Protein AF-A0A2V5U6U2-F1 (afdb_monomer_lite)

Structure (mmCIF, N/CA/C/O backbone):
data_AF-A0A2V5U6U2-F1
#
_entry.id   AF-A0A2V5U6U2-F1
#
loop_
_atom_site.group_PDB
_atom_site.id
_atom_site.type_symbol
_atom_site.label_atom_id
_atom_site.label_alt_id
_atom_site.label_comp_id
_atom_site.label_asym_id
_atom_site.label_entity_id
_atom_site.label_seq_id
_atom_site.pdbx_PDB_ins_code
_atom_site.Cartn_x
_atom_site.Cartn_y
_atom_site.Cartn_z
_atom_site.occupancy
_atom_site.B_iso_or_equiv
_atom_site.auth_seq_id
_atom_site.auth_comp_id
_atom_site.auth_asym_id
_atom_site.auth_atom_id
_atom_site.pdbx_PDB_model_num
ATOM 1 N N . MET A 1 1 ? -20.248 14.164 3.745 1.00 32.06 1 MET A N 1
ATOM 2 C CA . MET A 1 1 ? -21.052 14.310 4.975 1.00 32.06 1 MET A CA 1
ATOM 3 C C . MET A 1 1 ? -20.417 13.386 5.997 1.00 32.06 1 MET A C 1
ATOM 5 O O . MET A 1 1 ? -20.446 12.182 5.801 1.00 32.06 1 MET A O 1
ATOM 9 N N . ASN A 1 2 ? -19.688 13.976 6.947 1.00 39.41 2 ASN A N 1
ATOM 10 C CA . ASN A 1 2 ? -18.828 13.304 7.925 1.00 39.41 2 ASN A CA 1
ATOM 11 C C . ASN A 1 2 ? -19.546 13.275 9.278 1.00 39.41 2 ASN A C 1
ATOM 13 O O . ASN A 1 2 ? -19.172 14.014 10.187 1.00 39.41 2 ASN A O 1
ATOM 17 N N . ASP A 1 3 ? -20.587 12.459 9.401 1.00 41.12 3 ASP A N 1
ATOM 18 C CA . ASP A 1 3 ? -21.222 12.233 10.696 1.00 41.12 3 ASP A CA 1
ATOM 19 C C . ASP A 1 3 ? -20.508 11.085 11.396 1.00 41.12 3 ASP A C 1
ATOM 21 O O . ASP A 1 3 ? -20.825 9.913 11.216 1.00 41.12 3 ASP A O 1
ATOM 25 N N . ASN A 1 4 ? -19.488 11.437 12.178 1.00 50.34 4 ASN A N 1
ATOM 26 C CA . ASN A 1 4 ? -18.933 10.522 13.161 1.00 50.34 4 ASN A CA 1
ATOM 27 C C . ASN A 1 4 ? -19.999 10.332 14.265 1.00 50.34 4 ASN A C 1
ATOM 29 O O . ASN A 1 4 ? -20.340 11.318 14.931 1.00 50.34 4 ASN A O 1
ATOM 33 N N . PRO A 1 5 ? -20.520 9.111 14.505 1.00 49.28 5 PRO A N 1
ATOM 34 C CA . PRO A 1 5 ? -21.580 8.847 15.489 1.00 49.28 5 PRO A CA 1
ATOM 35 C C . PRO A 1 5 ? -21.236 9.281 16.926 1.00 49.28 5 PRO A C 1
ATOM 37 O O . PRO A 1 5 ? -22.116 9.371 17.783 1.00 49.28 5 PRO A O 1
ATOM 40 N N . PHE A 1 6 ? -19.963 9.591 17.196 1.00 50.59 6 PHE A N 1
ATOM 41 C CA . PHE A 1 6 ? -19.490 10.151 18.466 1.00 50.59 6 PHE A CA 1
ATOM 42 C C . PHE A 1 6 ? -19.976 11.560 18.781 1.00 50.59 6 PHE A C 1
ATOM 44 O O . PHE A 1 6 ? -19.993 11.931 19.953 1.00 50.59 6 PHE A O 1
ATOM 51 N N . ASN A 1 7 ? -20.364 12.350 17.780 1.00 52.69 7 ASN A N 1
ATOM 52 C CA . ASN A 1 7 ? -20.698 13.758 18.009 1.00 52.69 7 ASN A CA 1
ATOM 53 C C . ASN A 1 7 ? -22.143 13.992 18.466 1.00 52.69 7 ASN A C 1
ATOM 55 O O . ASN A 1 7 ? -22.448 15.078 18.950 1.00 52.69 7 ASN A O 1
ATOM 59 N N . ASN A 1 8 ? -23.024 12.991 18.369 1.00 57.50 8 ASN A N 1
ATOM 60 C CA . ASN A 1 8 ? -24.457 13.205 18.597 1.00 57.50 8 ASN A CA 1
ATOM 61 C C . ASN A 1 8 ? -24.903 12.952 20.048 1.00 57.50 8 ASN A C 1
ATOM 63 O O . ASN A 1 8 ? -25.996 13.366 20.432 1.00 57.50 8 ASN A O 1
ATOM 67 N N . ARG A 1 9 ? -24.077 12.299 20.881 1.00 67.31 9 ARG A N 1
ATOM 68 C CA . ARG A 1 9 ? -24.393 12.041 22.297 1.00 67.31 9 ARG A CA 1
ATOM 69 C C . ARG A 1 9 ? -23.127 11.832 23.123 1.00 67.31 9 ARG A C 1
ATOM 71 O O . ARG A 1 9 ? -22.274 11.038 22.731 1.00 67.31 9 ARG A O 1
ATOM 78 N N . ARG A 1 10 ? -23.047 12.482 24.292 1.00 77.25 10 ARG A N 1
ATOM 79 C CA . ARG A 1 10 ? -21.921 12.353 25.235 1.00 77.25 10 ARG A CA 1
ATOM 80 C C . ARG A 1 10 ? -21.631 10.866 25.546 1.00 77.25 10 ARG A C 1
ATOM 82 O O . ARG A 1 10 ? -22.594 10.117 25.750 1.00 77.25 10 ARG A O 1
ATOM 89 N N . PRO A 1 11 ? -20.359 10.426 25.539 1.00 81.31 11 PRO A N 1
ATOM 90 C CA . PRO A 1 11 ? -19.971 9.101 26.020 1.00 81.31 11 PRO A CA 1
ATOM 91 C C . PRO A 1 11 ? -20.452 8.850 27.452 1.00 81.31 11 PRO A C 1
ATOM 93 O O . PRO A 1 11 ? -20.545 9.781 28.255 1.00 81.31 11 PRO A O 1
ATOM 96 N N . THR A 1 12 ? -20.803 7.604 27.749 1.00 87.62 12 THR A N 1
ATOM 97 C CA . THR A 1 12 ? -21.029 7.134 29.120 1.00 87.62 12 THR A CA 1
ATOM 98 C C . THR A 1 12 ? -19.692 6.859 29.809 1.00 87.62 12 THR A C 1
ATOM 100 O O . THR A 1 12 ? -18.681 6.653 29.142 1.00 87.62 12 THR A O 1
ATOM 103 N N . GLU A 1 13 ? -19.680 6.808 31.144 1.00 89.69 13 GLU A N 1
ATOM 104 C CA . GLU A 1 13 ? -18.456 6.517 31.911 1.00 89.69 13 GLU A CA 1
ATOM 105 C C . GLU A 1 13 ? -17.827 5.173 31.518 1.00 89.69 13 GLU A C 1
ATOM 107 O O . GLU A 1 13 ? -16.606 5.065 31.417 1.00 89.69 13 GLU A O 1
ATOM 112 N N . ILE A 1 14 ? -18.657 4.164 31.231 1.00 91.62 14 ILE A N 1
ATOM 113 C CA . ILE A 1 14 ? -18.171 2.843 30.831 1.00 91.62 14 ILE A CA 1
ATOM 114 C C . ILE A 1 14 ? -17.576 2.841 29.421 1.00 91.62 14 ILE A C 1
AT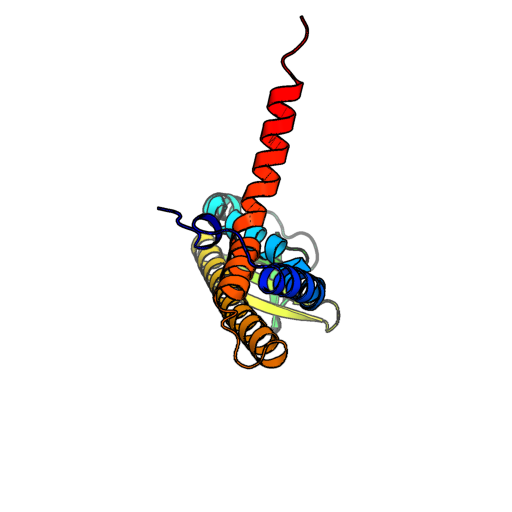OM 116 O O . ILE A 1 14 ? -16.583 2.163 29.181 1.00 91.62 14 ILE A O 1
ATOM 120 N N . GLU A 1 15 ? -18.116 3.646 28.503 1.00 90.69 15 GLU A N 1
ATOM 121 C CA . GLU A 1 15 ? -17.543 3.816 27.165 1.00 90.69 15 GLU A CA 1
ATOM 122 C C . GLU A 1 15 ? -16.239 4.619 27.198 1.00 90.69 15 GLU A C 1
ATOM 124 O O . GLU A 1 15 ? -15.315 4.305 26.448 1.00 90.69 15 GLU A O 1
ATOM 129 N N . ASP A 1 16 ? -16.138 5.629 28.067 1.00 89.25 16 ASP A N 1
ATOM 130 C CA . ASP A 1 16 ? -14.891 6.370 28.280 1.00 89.25 16 ASP A CA 1
ATOM 131 C C . ASP A 1 16 ? -13.804 5.447 28.847 1.00 89.25 16 ASP A C 1
ATOM 133 O O . ASP A 1 16 ? -12.670 5.442 28.355 1.00 89.25 16 ASP A O 1
ATOM 137 N N . GLN A 1 17 ? -14.155 4.603 29.823 1.00 92.06 17 GLN A N 1
ATOM 138 C CA . GLN A 1 17 ? -13.249 3.588 30.353 1.00 92.06 17 GLN A CA 1
ATOM 139 C C . GLN A 1 17 ? -12.829 2.588 29.265 1.00 92.06 17 GLN A C 1
ATOM 141 O O . GLN A 1 17 ? -11.631 2.376 29.057 1.00 92.06 17 GLN A O 1
ATOM 146 N N . ALA A 1 18 ? -13.791 2.032 28.524 1.00 93.06 18 ALA A N 1
ATOM 147 C CA . ALA A 1 18 ? -13.534 1.096 27.434 1.00 93.06 18 ALA A CA 1
ATOM 148 C C . ALA A 1 18 ? -12.626 1.707 26.360 1.00 93.06 18 ALA A C 1
ATOM 150 O O . ALA A 1 18 ? -11.723 1.040 25.852 1.00 93.06 18 ALA A O 1
ATOM 151 N N . HIS A 1 19 ? -12.800 2.994 26.044 1.00 90.75 19 HIS A N 1
ATOM 152 C CA . HIS A 1 19 ? -11.949 3.699 25.092 1.00 90.75 19 HIS A CA 1
ATOM 153 C C . HIS A 1 19 ? -10.499 3.798 25.575 1.00 90.75 19 HIS A C 1
ATOM 155 O O . HIS A 1 19 ? -9.582 3.477 24.816 1.00 90.75 19 HIS A O 1
ATOM 161 N N . VAL A 1 20 ? -10.273 4.206 26.828 1.00 90.38 20 VAL A N 1
ATOM 162 C CA . VAL A 1 20 ? -8.923 4.304 27.412 1.00 90.38 20 VAL A CA 1
ATOM 163 C C . VAL A 1 20 ? -8.241 2.937 27.445 1.00 90.38 20 VAL A C 1
ATOM 165 O O . VAL A 1 20 ? -7.065 2.820 27.090 1.00 90.38 20 VAL A O 1
ATOM 168 N N . GLU A 1 21 ? -8.972 1.890 27.824 1.00 92.38 21 GLU A N 1
ATOM 169 C CA . GLU A 1 21 ? -8.446 0.526 27.853 1.00 92.38 21 GLU A CA 1
ATOM 170 C C . GLU A 1 21 ? -8.095 0.011 26.454 1.00 92.38 21 GLU A C 1
ATOM 172 O O . GLU A 1 21 ? -7.008 -0.540 26.272 1.00 92.38 21 GLU A O 1
ATOM 177 N N . THR A 1 22 ? -8.954 0.267 25.464 1.00 91.62 22 THR A N 1
ATOM 178 C CA . THR A 1 22 ? -8.717 -0.084 24.053 1.00 91.62 22 THR A CA 1
ATOM 179 C C . THR A 1 22 ? -7.477 0.630 23.515 1.00 91.62 22 THR A C 1
ATOM 181 O O . THR A 1 22 ? -6.595 -0.008 22.944 1.00 91.62 22 THR A O 1
ATOM 184 N N . VAL A 1 23 ? -7.337 1.939 23.763 1.00 89.00 23 VAL A N 1
ATOM 185 C CA . VAL A 1 23 ? -6.138 2.708 23.378 1.00 89.00 23 VAL A CA 1
ATOM 186 C C . VAL A 1 23 ? -4.884 2.114 23.993 1.00 89.00 23 VAL A C 1
ATOM 188 O O . VAL A 1 23 ? -3.893 1.936 23.291 1.00 89.00 23 VAL A O 1
ATOM 191 N N . ARG A 1 24 ? -4.915 1.766 25.280 1.00 90.25 24 ARG A N 1
ATOM 192 C CA . ARG A 1 24 ? -3.761 1.160 25.946 1.00 90.25 24 ARG A CA 1
ATOM 193 C C . ARG A 1 24 ? -3.415 -0.213 25.366 1.00 90.25 24 ARG A C 1
ATOM 195 O O . ARG A 1 24 ? -2.235 -0.508 25.215 1.00 90.25 24 ARG A O 1
ATOM 202 N N . HIS A 1 25 ? -4.417 -1.039 25.065 1.00 91.62 25 HIS A N 1
ATOM 203 C CA . HIS A 1 25 ? -4.213 -2.395 24.554 1.00 91.62 25 HIS A CA 1
ATOM 204 C C . HIS A 1 25 ? -3.638 -2.397 23.131 1.00 91.62 25 HIS A C 1
ATOM 206 O O . HIS A 1 25 ? -2.711 -3.146 22.839 1.00 91.62 25 HIS A O 1
ATOM 212 N N . PHE A 1 26 ? -4.131 -1.506 22.270 1.00 90.19 26 PHE A N 1
ATOM 213 C CA . PHE A 1 26 ? -3.784 -1.482 20.849 1.00 90.19 26 PHE A CA 1
ATOM 214 C C . PHE A 1 26 ? -2.758 -0.401 20.462 1.00 90.19 26 PHE A C 1
ATOM 216 O O . PHE A 1 26 ? -2.461 -0.237 19.281 1.00 90.19 26 PHE A O 1
ATOM 223 N N . ALA A 1 27 ? -2.171 0.321 21.424 1.00 85.19 27 ALA A N 1
ATOM 224 C CA . ALA A 1 27 ? -1.198 1.382 21.144 1.00 85.19 27 ALA A CA 1
ATOM 225 C C . ALA A 1 27 ? 0.010 0.906 20.319 1.00 85.19 27 ALA A C 1
ATOM 227 O O . ALA A 1 27 ? 0.386 1.570 19.354 1.00 85.19 27 ALA A O 1
ATOM 228 N N . GLU A 1 28 ? 0.618 -0.227 20.688 1.00 84.50 28 GLU A N 1
ATOM 229 C CA . GLU A 1 28 ? 1.805 -0.736 19.988 1.00 84.50 28 GLU A CA 1
ATOM 230 C C . GLU A 1 28 ? 1.460 -1.345 18.617 1.00 84.50 28 GLU A C 1
ATOM 232 O O . GLU A 1 28 ? 2.086 -0.924 17.641 1.00 84.50 28 GLU A O 1
ATOM 237 N N . PRO A 1 29 ? 0.434 -2.220 18.477 1.00 81.38 29 PRO A N 1
ATOM 238 C CA . PRO A 1 29 ? 0.003 -2.712 17.165 1.00 81.38 29 PRO A CA 1
ATOM 239 C C . PRO A 1 29 ? -0.278 -1.599 16.147 1.00 81.38 29 PRO A C 1
ATOM 241 O O . PRO A 1 29 ? 0.048 -1.733 14.971 1.00 81.38 29 PRO A O 1
ATOM 244 N N . LEU A 1 30 ? -0.835 -0.468 16.591 1.00 81.69 30 LEU A N 1
ATOM 245 C CA . LEU A 1 30 ? -1.244 0.630 15.708 1.00 81.69 30 LEU A CA 1
ATOM 246 C C . LEU A 1 30 ? -0.148 1.674 15.454 1.00 81.69 30 LEU A C 1
ATOM 248 O O . LEU A 1 30 ? -0.360 2.611 14.683 1.00 81.69 30 LEU A O 1
ATOM 252 N N . LYS A 1 31 ? 1.020 1.552 16.087 1.00 84.25 31 LYS A N 1
ATOM 253 C CA . LYS A 1 31 ? 2.048 2.601 16.103 1.00 84.25 31 LYS A CA 1
ATOM 254 C C . LYS A 1 31 ? 2.566 2.979 14.716 1.00 84.25 31 LYS A C 1
ATOM 256 O O . LYS A 1 31 ? 2.811 4.155 14.456 1.00 84.25 31 LYS A O 1
ATOM 261 N N . GLN A 1 32 ? 2.742 1.997 13.833 1.00 80.19 32 GLN A N 1
ATOM 262 C CA . GLN A 1 32 ? 3.317 2.215 12.499 1.00 80.19 32 GLN A CA 1
ATOM 263 C C . GLN A 1 32 ? 2.272 2.563 11.436 1.00 80.19 32 GLN A C 1
ATOM 265 O O . GLN A 1 32 ? 2.608 3.155 10.411 1.00 80.19 32 GLN A O 1
ATOM 270 N N . PHE A 1 33 ? 0.999 2.262 11.687 1.00 84.06 33 PHE A N 1
ATOM 271 C CA . PHE A 1 33 ? -0.050 2.395 10.684 1.00 84.06 33 PHE A CA 1
ATOM 272 C C . PHE A 1 33 ? -0.226 3.816 10.125 1.00 84.06 33 PHE A C 1
ATOM 274 O O . PHE A 1 33 ? -0.306 3.953 8.903 1.00 84.06 33 PHE A O 1
ATOM 281 N N . PRO A 1 34 ? -0.233 4.894 10.942 1.00 84.19 34 PRO A N 1
ATOM 282 C CA . PRO A 1 34 ? -0.314 6.253 10.413 1.00 84.19 34 PRO A CA 1
ATOM 283 C C . PRO A 1 34 ? 0.817 6.583 9.441 1.00 84.19 34 PRO A C 1
ATOM 285 O O . PRO A 1 34 ? 0.572 7.217 8.416 1.00 84.19 34 PRO A O 1
ATOM 288 N N . THR A 1 35 ? 2.034 6.129 9.754 1.00 85.88 35 THR A N 1
ATOM 289 C CA . THR A 1 35 ? 3.215 6.336 8.915 1.00 85.88 35 THR A CA 1
ATOM 290 C C . THR A 1 35 ? 3.051 5.612 7.588 1.00 85.88 35 THR A C 1
ATOM 292 O O . THR A 1 35 ? 3.142 6.260 6.548 1.00 85.88 35 THR A O 1
ATOM 295 N N . SER A 1 36 ? 2.722 4.316 7.604 1.00 85.94 36 SER A N 1
ATOM 296 C CA . SER A 1 36 ? 2.530 3.523 6.383 1.00 85.94 36 SER A CA 1
ATOM 297 C C . SER A 1 36 ? 1.399 4.075 5.513 1.00 85.94 36 SER A C 1
ATOM 299 O O . SER A 1 36 ? 1.574 4.269 4.311 1.00 85.94 36 SER A O 1
ATOM 301 N N . ARG A 1 37 ? 0.259 4.431 6.116 1.00 88.31 37 ARG A N 1
ATOM 302 C CA . ARG A 1 37 ? -0.879 5.038 5.409 1.00 88.31 37 ARG A CA 1
ATOM 303 C C . ARG A 1 37 ? -0.509 6.361 4.744 1.00 88.31 37 ARG A C 1
ATOM 305 O O . ARG A 1 37 ? -0.869 6.593 3.590 1.00 88.31 37 ARG A O 1
ATOM 312 N N . ASP A 1 38 ? 0.175 7.248 5.464 1.00 88.94 38 ASP A N 1
ATOM 313 C CA . ASP A 1 38 ? 0.592 8.538 4.911 1.00 88.94 38 ASP A CA 1
ATOM 314 C C . ASP A 1 38 ? 1.608 8.354 3.783 1.00 88.94 38 ASP A C 1
ATOM 316 O O . ASP A 1 38 ? 1.516 9.044 2.769 1.00 88.94 38 ASP A O 1
ATOM 320 N N . ALA A 1 39 ? 2.533 7.406 3.928 1.00 89.19 39 ALA A N 1
ATOM 321 C CA . ALA A 1 39 ? 3.547 7.099 2.930 1.00 89.19 39 ALA A CA 1
ATOM 322 C C . ALA A 1 39 ? 2.913 6.600 1.617 1.00 89.19 39 ALA A C 1
ATOM 324 O O . ALA A 1 39 ? 3.207 7.138 0.548 1.00 89.19 39 ALA A O 1
ATOM 325 N N . VAL A 1 40 ? 1.952 5.673 1.704 1.00 91.31 40 VAL A N 1
ATOM 326 C CA . VAL A 1 40 ? 1.170 5.193 0.550 1.00 91.31 40 VAL A CA 1
ATOM 327 C C . VAL A 1 40 ? 0.377 6.338 -0.085 1.00 91.31 40 VAL A C 1
ATOM 329 O O . VAL A 1 40 ? 0.477 6.563 -1.287 1.00 91.31 40 VAL A O 1
ATOM 332 N N . LYS A 1 41 ? -0.326 7.156 0.708 1.00 91.19 41 LYS A N 1
ATOM 333 C CA . LYS A 1 41 ? -1.084 8.317 0.200 1.00 91.19 41 LYS A CA 1
ATOM 334 C C . LYS A 1 41 ? -0.198 9.356 -0.498 1.00 91.19 41 LYS A C 1
ATOM 336 O O . LYS A 1 41 ? -0.633 10.006 -1.452 1.00 91.19 41 LYS A O 1
ATOM 341 N N . HIS A 1 42 ? 1.019 9.565 -0.003 1.00 91.25 42 HIS A N 1
ATOM 342 C CA . HIS A 1 42 ? 1.996 10.443 -0.642 1.00 91.25 42 HIS A CA 1
ATOM 343 C C . HIS A 1 42 ? 2.461 9.867 -1.978 1.00 91.25 42 HIS A C 1
ATOM 345 O O . HIS A 1 42 ? 2.429 10.583 -2.978 1.00 91.25 42 HIS A O 1
ATOM 351 N N . LEU A 1 43 ? 2.792 8.574 -2.015 1.00 92.00 43 LEU A N 1
ATOM 352 C CA . LEU A 1 43 ? 3.183 7.893 -3.244 1.00 92.00 43 LEU A CA 1
ATOM 353 C C . LEU A 1 43 ? 2.075 7.955 -4.303 1.00 92.00 43 LEU A C 1
ATOM 355 O O . LEU A 1 43 ? 2.354 8.313 -5.440 1.00 92.00 43 LEU A O 1
ATOM 359 N N . GLU A 1 44 ? 0.816 7.725 -3.924 1.00 93.19 44 GLU A N 1
ATOM 360 C CA . GLU A 1 44 ? -0.359 7.832 -4.809 1.00 93.19 44 GLU A CA 1
ATOM 361 C C . GLU A 1 44 ? -0.491 9.195 -5.485 1.00 93.19 44 GLU A C 1
ATOM 363 O O . GLU A 1 44 ? -0.834 9.281 -6.665 1.00 93.19 44 GLU A O 1
ATOM 368 N N . ARG A 1 45 ? -0.253 10.268 -4.727 1.00 94.62 45 ARG A N 1
ATOM 369 C CA . ARG A 1 45 ? -0.331 11.637 -5.241 1.00 94.62 45 ARG A CA 1
ATOM 370 C C . ARG A 1 45 ? 0.817 11.935 -6.197 1.00 94.62 45 ARG A C 1
ATOM 372 O O . ARG A 1 45 ? 0.612 12.622 -7.196 1.00 94.62 45 ARG A O 1
ATOM 379 N N . ASP A 1 46 ? 1.998 11.419 -5.882 1.00 95.12 46 ASP A N 1
ATOM 380 C CA . ASP A 1 46 ? 3.242 11.799 -6.537 1.00 95.12 46 ASP A CA 1
ATOM 381 C C . ASP A 1 46 ? 3.720 10.769 -7.578 1.00 95.12 46 ASP A C 1
ATOM 383 O O . ASP A 1 46 ? 4.764 10.990 -8.185 1.00 95.12 46 ASP A O 1
ATOM 387 N N . VAL A 1 47 ? 2.944 9.711 -7.881 1.00 95.88 47 VAL A N 1
ATOM 388 C CA . VAL A 1 47 ? 3.308 8.625 -8.825 1.00 95.88 47 VAL A CA 1
ATOM 389 C C . VAL A 1 47 ? 3.954 9.147 -10.106 1.00 95.88 47 VAL A C 1
ATOM 391 O O . VAL A 1 47 ? 4.994 8.645 -10.522 1.00 95.88 47 VAL A O 1
ATOM 394 N N . ALA A 1 48 ? 3.350 10.149 -10.751 1.00 95.69 48 ALA A N 1
ATOM 395 C CA . ALA A 1 48 ? 3.860 10.680 -12.013 1.00 95.69 48 ALA A CA 1
ATOM 396 C C . ALA A 1 48 ? 5.231 11.352 -11.848 1.00 95.69 48 ALA A C 1
ATOM 398 O O . ALA A 1 48 ? 6.115 11.165 -12.681 1.00 95.69 48 ALA A O 1
ATOM 399 N N . LYS A 1 49 ? 5.422 12.102 -10.759 1.00 96.62 49 LYS A N 1
ATOM 400 C CA . LYS A 1 49 ? 6.698 12.742 -10.430 1.00 96.62 49 LYS A CA 1
ATOM 401 C C . LYS A 1 49 ? 7.757 11.686 -10.109 1.00 96.62 49 LYS A C 1
ATOM 403 O O . LYS A 1 49 ? 8.825 11.700 -10.707 1.00 96.62 49 LYS A O 1
ATOM 408 N N . THR A 1 50 ? 7.422 10.733 -9.245 1.00 96.38 50 THR A N 1
ATOM 409 C CA . THR A 1 50 ? 8.284 9.605 -8.881 1.00 96.38 50 THR A CA 1
ATOM 410 C C . THR A 1 50 ? 8.704 8.803 -10.114 1.00 96.38 50 THR A C 1
ATOM 412 O O . THR A 1 50 ? 9.875 8.470 -10.267 1.00 96.38 50 THR A O 1
ATOM 415 N N . ALA A 1 51 ? 7.784 8.548 -11.049 1.00 96.94 51 ALA A N 1
ATOM 416 C CA . ALA A 1 51 ? 8.096 7.871 -12.303 1.00 96.94 51 ALA A CA 1
ATOM 417 C C . ALA A 1 51 ? 9.082 8.665 -13.173 1.00 96.94 51 ALA A C 1
ATOM 419 O O . ALA A 1 51 ? 9.982 8.069 -13.757 1.00 96.94 51 ALA A O 1
ATOM 420 N N . LEU A 1 52 ? 8.953 9.994 -13.258 1.00 97.12 52 LEU A N 1
ATOM 421 C CA . LEU A 1 52 ? 9.917 10.830 -13.985 1.00 97.12 52 LEU A CA 1
ATOM 422 C C . LEU A 1 52 ? 11.317 10.752 -13.364 1.00 97.12 52 LEU A C 1
ATOM 424 O O . LEU A 1 52 ? 12.297 10.636 -14.101 1.00 97.12 52 LEU A O 1
ATOM 428 N N . ASP A 1 53 ? 11.408 10.748 -12.034 1.00 96.44 53 ASP A N 1
ATOM 429 C CA . ASP A 1 53 ? 12.680 10.602 -11.319 1.00 96.44 53 ASP A CA 1
ATOM 430 C C . ASP A 1 53 ? 13.316 9.223 -11.584 1.00 96.44 53 ASP A C 1
ATOM 432 O O . ASP A 1 53 ? 14.513 9.140 -11.870 1.00 96.44 53 ASP A O 1
ATOM 436 N N . VAL A 1 54 ? 12.513 8.148 -11.601 1.00 96.06 54 VAL A N 1
ATOM 437 C CA . VAL A 1 54 ? 12.948 6.788 -11.989 1.00 96.06 54 VAL A CA 1
ATOM 438 C C . VAL A 1 54 ? 13.478 6.764 -13.419 1.00 96.06 54 VAL A C 1
ATOM 440 O O . VAL A 1 54 ? 14.551 6.218 -13.677 1.00 96.06 54 VAL A O 1
ATOM 443 N N . LEU A 1 55 ? 12.740 7.359 -14.360 1.00 95.38 55 LEU A N 1
ATOM 444 C CA . LEU A 1 55 ? 13.145 7.415 -15.762 1.00 95.38 55 LEU A CA 1
ATOM 445 C C . LEU A 1 55 ? 14.479 8.153 -15.903 1.00 95.38 55 LEU A C 1
ATOM 447 O O . LEU A 1 55 ? 15.390 7.628 -16.540 1.00 95.38 55 LEU A O 1
ATOM 451 N N . ALA A 1 56 ? 14.629 9.312 -15.261 1.00 95.00 56 ALA A N 1
ATOM 452 C CA . ALA A 1 56 ? 15.868 10.084 -15.275 1.00 95.00 56 ALA A CA 1
ATOM 453 C C . ALA A 1 56 ? 17.046 9.322 -14.643 1.00 95.00 56 ALA A C 1
ATOM 455 O O . ALA A 1 56 ? 18.159 9.378 -15.168 1.00 95.00 56 ALA A O 1
ATOM 456 N N . ALA A 1 57 ? 16.812 8.594 -13.549 1.00 93.19 57 ALA A N 1
ATOM 457 C CA . ALA A 1 57 ? 17.821 7.748 -12.916 1.00 93.19 57 ALA A CA 1
ATOM 458 C C . ALA A 1 57 ? 18.243 6.580 -13.822 1.00 93.19 57 ALA A C 1
ATOM 460 O O . ALA A 1 57 ? 19.434 6.313 -13.944 1.00 93.19 57 ALA A O 1
ATOM 461 N N . SER A 1 58 ? 17.298 5.956 -14.536 1.00 92.56 58 SER A N 1
ATOM 462 C CA . SER A 1 58 ? 17.572 4.825 -15.440 1.00 92.56 58 SER A CA 1
ATOM 463 C C . SER A 1 58 ? 18.401 5.171 -16.682 1.00 92.56 58 SER A C 1
ATOM 465 O O . SER A 1 58 ? 18.887 4.277 -17.366 1.00 92.56 58 SER A O 1
ATOM 467 N N . GLN A 1 59 ? 18.566 6.463 -16.985 1.00 91.31 59 GLN A N 1
ATOM 468 C CA . GLN A 1 59 ? 19.428 6.945 -18.072 1.00 91.31 59 GLN A CA 1
ATOM 469 C C . GLN A 1 59 ? 20.870 7.205 -17.618 1.00 91.31 59 GLN A C 1
ATOM 471 O O . GLN A 1 59 ? 21.740 7.489 -18.441 1.00 91.31 59 GLN A O 1
ATOM 476 N N . ARG A 1 60 ? 21.137 7.168 -16.309 1.00 88.31 60 ARG A N 1
ATOM 477 C CA . ARG A 1 60 ? 22.482 7.378 -15.769 1.00 88.31 60 ARG A CA 1
ATOM 478 C C . ARG A 1 60 ? 23.255 6.058 -15.788 1.00 88.31 60 ARG A C 1
ATOM 480 O O . ARG A 1 60 ? 22.645 4.996 -15.684 1.00 88.31 60 ARG A O 1
ATOM 487 N N . PRO A 1 61 ? 24.595 6.101 -15.882 1.00 83.50 61 PRO A N 1
ATOM 488 C CA . PRO A 1 61 ? 25.409 4.915 -15.667 1.00 83.50 61 PRO A CA 1
ATOM 489 C C . PRO A 1 61 ? 25.064 4.292 -14.307 1.00 83.50 61 PRO A C 1
ATOM 491 O O . PRO A 1 61 ? 24.966 5.045 -13.329 1.00 83.50 61 PRO A O 1
ATOM 494 N N . PRO A 1 62 ? 24.888 2.963 -14.224 1.00 79.12 62 PRO A N 1
ATOM 495 C CA . PRO A 1 62 ? 24.573 2.316 -12.963 1.00 79.12 62 PRO A CA 1
ATOM 496 C C . PRO A 1 62 ? 25.634 2.638 -11.914 1.00 79.12 62 PRO A C 1
ATOM 498 O O . PRO A 1 62 ? 26.833 2.534 -12.182 1.00 79.12 62 PRO A O 1
ATOM 501 N N . GLN A 1 63 ? 25.194 3.044 -10.726 1.00 75.06 63 GLN A N 1
ATOM 502 C CA . GLN A 1 63 ? 26.079 3.260 -9.589 1.00 75.06 63 GLN A CA 1
ATOM 503 C C . GLN A 1 63 ? 25.917 2.116 -8.592 1.00 75.06 63 GLN A C 1
ATOM 505 O O . GLN A 1 63 ? 24.800 1.729 -8.264 1.00 75.06 63 GLN A O 1
ATOM 510 N N . GLY A 1 64 ? 27.043 1.591 -8.107 1.00 81.00 64 GLY A N 1
ATOM 511 C CA . GLY A 1 64 ? 27.058 0.488 -7.148 1.00 81.00 64 GLY A CA 1
ATOM 512 C C . GLY A 1 64 ? 26.806 -0.889 -7.767 1.00 81.00 64 GLY A C 1
ATOM 513 O O . GLY A 1 64 ? 26.681 -1.053 -8.982 1.00 81.00 64 GLY A O 1
ATOM 514 N N . ASN A 1 65 ? 26.776 -1.898 -6.898 1.00 86.44 65 ASN A N 1
ATOM 515 C CA . ASN A 1 65 ? 26.507 -3.275 -7.297 1.00 86.44 65 ASN A CA 1
ATOM 516 C C . ASN A 1 65 ? 25.000 -3.473 -7.505 1.00 86.44 65 ASN A C 1
ATOM 518 O O . ASN A 1 65 ? 24.215 -2.950 -6.712 1.00 86.44 65 ASN A O 1
ATOM 522 N N . PRO A 1 66 ? 24.580 -4.235 -8.529 1.00 90.31 66 PRO A N 1
ATOM 523 C CA . PRO A 1 66 ? 23.177 -4.567 -8.692 1.00 90.31 66 PRO A CA 1
ATOM 524 C C . PRO A 1 66 ? 22.677 -5.408 -7.516 1.00 90.31 66 PRO A C 1
ATOM 526 O O . PRO A 1 66 ? 23.369 -6.298 -7.015 1.00 90.31 66 PRO A O 1
ATOM 529 N N . LEU A 1 67 ? 21.441 -5.144 -7.122 1.00 91.25 67 LEU A N 1
ATOM 530 C CA . LEU A 1 67 ? 20.692 -5.931 -6.163 1.00 91.25 67 LEU A CA 1
ATOM 531 C C . LEU A 1 67 ? 20.212 -7.221 -6.841 1.00 91.25 67 LEU A C 1
ATOM 533 O O . LEU A 1 67 ? 19.645 -7.188 -7.936 1.00 91.25 67 LEU A O 1
ATOM 537 N N . LEU A 1 68 ? 20.476 -8.362 -6.205 1.00 94.69 68 LEU A N 1
ATOM 538 C CA . LEU A 1 68 ? 20.081 -9.680 -6.699 1.00 94.69 68 LEU A CA 1
ATOM 539 C C . LEU A 1 68 ? 18.716 -10.056 -6.119 1.00 94.69 68 LEU A C 1
ATOM 541 O O . LEU A 1 68 ? 18.623 -10.326 -4.925 1.00 94.69 68 LEU A O 1
ATOM 545 N N . ALA A 1 69 ? 17.680 -10.061 -6.952 1.00 94.44 69 ALA A N 1
ATOM 546 C CA . ALA A 1 69 ? 16.329 -10.458 -6.574 1.00 94.44 69 ALA A CA 1
ATOM 547 C C . ALA A 1 69 ? 16.211 -11.969 -6.306 1.00 94.44 69 ALA A C 1
ATOM 549 O O . ALA A 1 69 ? 17.014 -12.763 -6.802 1.00 94.44 69 ALA A O 1
ATOM 550 N N . ASP A 1 70 ? 15.162 -12.364 -5.581 1.00 92.88 70 ASP A N 1
ATOM 551 C CA . ASP A 1 70 ? 14.848 -13.763 -5.246 1.00 92.88 70 ASP A CA 1
ATOM 552 C C . ASP A 1 70 ? 14.670 -14.648 -6.501 1.00 92.88 70 ASP A C 1
ATOM 554 O O . ASP A 1 70 ? 14.951 -15.844 -6.465 1.00 92.88 70 ASP A O 1
ATOM 558 N N . ASP A 1 71 ? 14.260 -14.070 -7.638 1.00 93.25 71 ASP A N 1
ATOM 559 C CA . ASP A 1 71 ? 14.153 -14.768 -8.932 1.00 93.25 71 ASP A CA 1
ATOM 560 C C . ASP A 1 71 ? 15.501 -14.909 -9.676 1.00 93.25 71 ASP A C 1
ATOM 562 O O . ASP A 1 71 ? 15.546 -15.354 -10.825 1.00 93.25 71 ASP A O 1
ATOM 566 N N . GLY A 1 72 ? 16.605 -14.521 -9.030 1.00 93.19 72 GLY A N 1
ATOM 567 C CA . GLY A 1 72 ? 17.965 -14.568 -9.560 1.00 93.19 72 GLY A CA 1
ATOM 568 C C . GLY A 1 72 ? 18.323 -13.403 -10.480 1.00 93.19 72 GLY A C 1
ATOM 569 O O . GLY A 1 72 ? 19.427 -13.373 -11.029 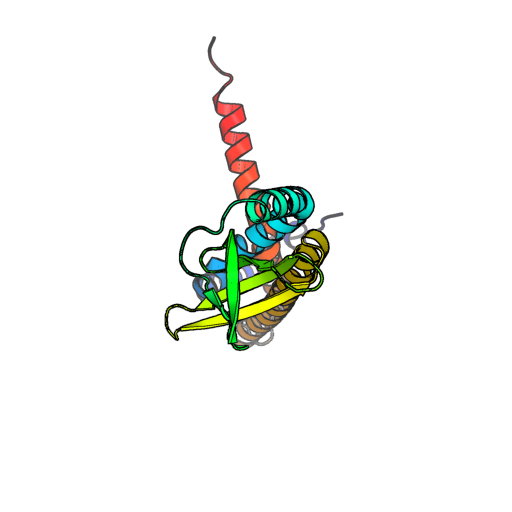1.00 93.19 72 GLY A O 1
ATOM 570 N N . SER A 1 73 ? 17.424 -12.438 -10.678 1.00 94.81 73 SER A N 1
ATOM 571 C CA . SER A 1 73 ? 17.703 -11.315 -11.562 1.00 94.81 73 SER A CA 1
ATOM 572 C C . SER A 1 73 ? 18.406 -10.138 -10.893 1.00 94.81 73 SER A C 1
ATOM 574 O O . SER A 1 73 ? 18.219 -9.853 -9.716 1.00 94.81 73 SER A O 1
ATOM 576 N N . GLN A 1 74 ? 19.237 -9.443 -11.672 1.00 95.31 74 GLN A N 1
ATOM 577 C CA . GLN A 1 74 ? 20.036 -8.308 -11.215 1.00 95.31 74 GLN A CA 1
ATOM 578 C C . GLN A 1 74 ? 19.353 -6.982 -11.555 1.00 95.31 74 GLN A C 1
ATOM 580 O O . GLN A 1 74 ? 18.951 -6.757 -12.699 1.00 95.31 74 GLN A O 1
ATOM 585 N N . TRP A 1 75 ? 19.250 -6.107 -10.559 1.00 95.38 75 TRP A N 1
ATOM 586 C CA . TRP A 1 75 ? 18.529 -4.841 -10.630 1.00 95.38 75 TRP A CA 1
ATOM 587 C C . TRP A 1 75 ? 19.393 -3.689 -10.129 1.00 95.38 75 TRP A C 1
ATOM 589 O O . TRP A 1 75 ? 20.034 -3.793 -9.089 1.00 95.38 75 TRP A O 1
ATOM 599 N N . HIS A 1 76 ? 19.384 -2.567 -10.839 1.00 94.94 76 HIS A N 1
ATOM 600 C CA . HIS A 1 76 ? 20.049 -1.346 -10.397 1.00 94.94 76 HIS A CA 1
ATOM 601 C C . HIS A 1 76 ? 19.055 -0.431 -9.691 1.00 94.94 76 HIS A C 1
ATOM 603 O O . HIS A 1 76 ? 17.984 -0.130 -10.225 1.00 94.94 76 HIS A O 1
ATOM 609 N N . GLU A 1 77 ? 19.418 0.022 -8.495 1.00 94.12 77 GLU A N 1
ATOM 610 C CA . GLU A 1 77 ? 18.617 0.974 -7.733 1.00 94.12 77 GLU A CA 1
ATOM 611 C C . GLU A 1 77 ? 18.452 2.285 -8.517 1.00 94.12 77 GLU A C 1
ATOM 613 O O . GLU A 1 77 ? 19.398 2.799 -9.116 1.00 94.12 77 GLU A O 1
ATOM 618 N N . SER A 1 78 ? 17.226 2.808 -8.551 1.00 93.38 78 SER A N 1
ATOM 619 C CA . SER A 1 78 ? 16.904 4.089 -9.195 1.00 93.38 78 SER A CA 1
ATOM 620 C C . SER A 1 78 ? 16.548 5.139 -8.155 1.00 93.38 78 SER A C 1
ATOM 622 O O . SER A 1 78 ? 17.149 6.210 -8.130 1.00 93.38 78 SER A O 1
ATOM 624 N N . ILE A 1 79 ? 15.565 4.828 -7.308 1.00 93.06 79 ILE A N 1
ATOM 625 C CA . ILE A 1 79 ? 15.115 5.686 -6.212 1.00 93.06 79 ILE A CA 1
ATOM 626 C C . ILE A 1 79 ? 14.689 4.837 -5.014 1.00 93.06 79 ILE A C 1
ATOM 628 O O . ILE A 1 79 ? 14.224 3.705 -5.163 1.00 93.06 79 ILE A O 1
ATOM 632 N N . HIS A 1 80 ? 14.767 5.440 -3.835 1.00 93.00 80 HIS A N 1
ATOM 633 C CA . HIS A 1 80 ? 14.263 4.886 -2.585 1.00 93.00 80 HIS A CA 1
ATOM 634 C C . HIS A 1 80 ? 12.824 5.360 -2.349 1.00 93.00 80 HIS A C 1
ATOM 636 O O . HIS A 1 80 ? 12.554 6.559 -2.452 1.00 93.00 80 HIS A O 1
ATOM 642 N N . LEU A 1 81 ? 11.892 4.438 -2.084 1.00 90.75 81 LEU A N 1
ATOM 643 C CA . LEU A 1 81 ? 10.500 4.778 -1.754 1.00 90.75 81 LEU A CA 1
ATOM 644 C C . LEU A 1 81 ? 10.298 4.852 -0.240 1.00 90.75 81 LEU A C 1
ATOM 646 O O . LEU A 1 81 ? 9.786 5.849 0.267 1.00 90.75 81 LEU A O 1
ATOM 650 N N . PHE A 1 82 ? 10.708 3.795 0.458 1.00 86.38 82 PHE A N 1
ATOM 651 C CA . PHE A 1 82 ? 10.598 3.605 1.908 1.00 86.38 82 PHE A CA 1
ATOM 652 C C . PHE A 1 82 ? 11.845 2.876 2.408 1.00 86.38 82 PHE A C 1
ATOM 654 O O . PHE A 1 82 ? 12.552 2.310 1.585 1.00 86.38 82 PHE A O 1
ATOM 661 N N . ASP A 1 83 ? 12.076 2.819 3.725 1.00 83.81 83 ASP A N 1
ATOM 662 C CA . ASP A 1 83 ? 13.301 2.284 4.356 1.00 83.81 83 ASP A CA 1
ATOM 663 C C . ASP A 1 83 ? 13.903 1.050 3.665 1.00 83.81 83 ASP A C 1
ATOM 665 O O . ASP A 1 83 ? 15.101 1.029 3.381 1.00 83.81 83 ASP A O 1
ATOM 669 N N . ASN A 1 84 ? 13.082 0.059 3.328 1.00 90.44 84 ASN A N 1
ATOM 670 C CA . ASN A 1 84 ? 13.511 -1.181 2.694 1.00 90.44 84 ASN A CA 1
ATOM 671 C C . ASN A 1 84 ? 12.945 -1.403 1.280 1.00 90.44 84 ASN A C 1
ATOM 673 O O . ASN A 1 84 ? 13.054 -2.508 0.761 1.00 90.44 84 ASN A O 1
ATOM 677 N N . ILE A 1 85 ? 12.339 -0.395 0.647 1.00 93.69 85 ILE A N 1
ATOM 678 C CA . ILE A 1 85 ? 11.643 -0.542 -0.639 1.00 93.69 85 ILE A CA 1
ATOM 679 C C . ILE A 1 85 ? 12.229 0.417 -1.674 1.00 93.69 85 ILE A C 1
ATOM 681 O O . ILE A 1 85 ? 12.250 1.638 -1.495 1.00 93.69 85 ILE A O 1
ATOM 685 N N . PHE A 1 86 ? 12.642 -0.148 -2.802 1.00 94.25 86 PHE A N 1
ATOM 686 C CA . PHE A 1 86 ? 13.363 0.535 -3.868 1.00 94.25 86 PHE A CA 1
ATOM 687 C C . PHE A 1 86 ? 12.607 0.416 -5.186 1.00 94.25 86 PHE A C 1
ATOM 689 O O . PHE A 1 86 ? 12.036 -0.631 -5.487 1.00 94.25 86 PHE A O 1
ATOM 696 N N . VAL A 1 87 ? 12.652 1.459 -6.016 1.00 96.19 87 VAL A N 1
ATOM 697 C CA . VAL A 1 87 ? 12.379 1.292 -7.447 1.00 96.19 87 VAL A CA 1
ATOM 698 C C . VAL A 1 87 ? 13.696 1.043 -8.146 1.00 96.19 87 VAL A C 1
ATOM 700 O O . VAL A 1 87 ? 14.635 1.837 -8.040 1.00 96.19 87 VAL A O 1
ATOM 703 N N . CYS A 1 88 ? 13.736 -0.031 -8.912 1.00 96.12 88 CYS A N 1
ATOM 704 C CA . CYS A 1 88 ? 14.907 -0.462 -9.638 1.00 96.12 88 CYS A CA 1
ATOM 705 C C . CYS A 1 88 ? 14.634 -0.521 -11.140 1.00 96.12 88 CYS A C 1
ATOM 707 O O . CYS A 1 88 ? 13.487 -0.595 -11.591 1.00 96.12 88 CYS A O 1
ATOM 709 N N . HIS A 1 89 ? 15.711 -0.528 -11.918 1.00 96.31 89 HIS A N 1
ATOM 710 C CA . HIS A 1 89 ? 15.666 -0.764 -13.351 1.00 96.31 89 HIS A CA 1
ATOM 711 C C . HIS A 1 89 ? 16.699 -1.812 -13.763 1.00 96.31 89 HIS A C 1
ATOM 713 O O . HIS A 1 89 ? 17.709 -2.022 -13.089 1.00 96.31 89 HIS A O 1
ATOM 719 N N . ARG A 1 90 ? 16.457 -2.464 -14.897 1.00 94.62 90 ARG A N 1
ATOM 720 C CA . ARG A 1 90 ? 17.449 -3.307 -15.566 1.00 94.62 90 ARG A CA 1
ATOM 721 C C . ARG A 1 90 ? 17.343 -3.165 -17.085 1.00 94.62 90 ARG A C 1
ATOM 723 O O . ARG A 1 90 ? 16.228 -3.070 -17.611 1.00 94.62 90 ARG A O 1
ATOM 730 N N . PRO A 1 91 ? 18.467 -3.169 -17.815 1.00 92.56 91 PRO A N 1
ATOM 731 C CA . PRO A 1 91 ? 18.437 -3.281 -19.265 1.00 92.56 91 PRO A CA 1
ATOM 732 C C . PRO A 1 91 ? 18.043 -4.706 -19.677 1.00 92.56 91 PRO A C 1
ATOM 734 O O . PRO A 1 91 ? 18.535 -5.689 -19.126 1.00 92.56 91 PRO A O 1
ATOM 737 N N . THR A 1 92 ? 17.168 -4.830 -20.672 1.00 91.00 92 THR A N 1
ATOM 738 C CA . THR A 1 92 ? 16.807 -6.109 -21.302 1.00 91.00 92 THR A CA 1
ATOM 739 C C . THR A 1 92 ? 16.917 -5.996 -22.822 1.00 91.00 92 THR A C 1
ATOM 741 O O . THR A 1 92 ? 17.003 -4.894 -23.364 1.00 91.00 92 THR A O 1
ATOM 744 N N . ALA A 1 93 ? 16.843 -7.123 -23.537 1.00 90.75 93 ALA A N 1
ATOM 745 C CA . ALA A 1 93 ? 16.830 -7.128 -25.005 1.00 90.75 93 ALA A CA 1
ATOM 746 C C . ALA A 1 93 ? 15.688 -6.286 -25.615 1.00 90.75 93 ALA A C 1
ATOM 748 O O . ALA A 1 93 ? 15.805 -5.810 -26.738 1.00 90.75 93 ALA A O 1
ATOM 749 N N . ASN A 1 94 ? 14.598 -6.079 -24.868 1.00 89.38 94 ASN A N 1
ATOM 750 C CA . ASN A 1 94 ? 13.411 -5.347 -25.316 1.00 89.38 94 ASN A CA 1
ATOM 751 C C . ASN A 1 94 ? 13.336 -3.913 -24.758 1.00 89.38 94 ASN A C 1
ATOM 753 O O . ASN A 1 94 ? 12.262 -3.312 -24.760 1.00 89.38 94 ASN A O 1
ATOM 757 N N . GLY A 1 95 ? 14.449 -3.388 -24.241 1.00 91.12 95 GLY A N 1
ATOM 758 C CA . GLY A 1 95 ? 14.527 -2.085 -23.581 1.00 91.12 95 GLY A CA 1
ATOM 759 C C . GLY A 1 95 ? 14.594 -2.189 -22.058 1.00 91.12 95 GLY A C 1
ATOM 760 O O . GLY A 1 95 ? 14.846 -3.259 -21.497 1.00 91.12 95 GLY A O 1
ATOM 761 N N . THR A 1 96 ? 14.398 -1.060 -21.383 1.00 95.00 96 THR A N 1
ATOM 762 C CA . THR A 1 96 ? 14.473 -0.979 -19.921 1.00 95.00 96 THR A CA 1
ATOM 763 C C . THR A 1 96 ? 13.234 -1.586 -19.276 1.00 95.00 96 THR A C 1
ATOM 765 O O . THR A 1 96 ? 12.098 -1.304 -19.663 1.00 95.00 96 THR A O 1
ATOM 768 N N . GLU A 1 97 ? 13.459 -2.417 -18.269 1.00 96.88 97 GLU A N 1
ATOM 769 C CA . GLU A 1 97 ? 12.421 -2.920 -17.381 1.00 96.88 97 GLU A CA 1
ATOM 770 C C . GLU A 1 97 ? 12.581 -2.287 -16.000 1.00 96.88 97 GLU A C 1
ATOM 772 O O . GLU A 1 97 ? 13.696 -1.991 -15.571 1.00 96.88 97 GLU A O 1
ATOM 777 N N . TYR A 1 98 ? 11.461 -2.090 -15.316 1.00 97.81 98 TYR A N 1
ATOM 778 C CA . TYR A 1 98 ? 11.361 -1.472 -14.003 1.00 97.81 98 TYR A CA 1
ATOM 779 C C . TYR A 1 98 ? 10.718 -2.447 -13.023 1.00 97.81 98 TYR A C 1
ATOM 781 O O . TYR A 1 98 ? 9.851 -3.241 -13.404 1.00 97.81 98 TYR A O 1
ATOM 789 N N . ALA A 1 99 ? 11.114 -2.360 -11.760 1.00 97.88 99 ALA A N 1
ATOM 790 C CA . ALA A 1 99 ? 10.519 -3.131 -10.681 1.00 97.88 99 ALA A CA 1
ATOM 791 C C . ALA A 1 99 ? 10.504 -2.335 -9.379 1.00 97.88 99 ALA A C 1
ATOM 793 O O . ALA A 1 99 ? 11.361 -1.480 -9.166 1.00 97.88 99 ALA A O 1
ATOM 794 N N . VAL A 1 100 ? 9.551 -2.647 -8.505 1.00 97.44 100 VAL A N 1
ATOM 795 C CA . VAL A 1 100 ? 9.645 -2.304 -7.083 1.00 97.44 100 VAL A CA 1
ATOM 796 C C . VAL A 1 100 ? 10.173 -3.528 -6.353 1.00 97.44 100 VAL A C 1
ATOM 798 O O . VAL A 1 100 ? 9.624 -4.618 -6.522 1.00 97.44 100 VAL A O 1
ATOM 801 N N . VAL A 1 101 ? 11.240 -3.345 -5.583 1.00 96.56 101 VAL A N 1
ATOM 802 C CA . VAL A 1 101 ? 11.914 -4.411 -4.845 1.00 96.56 101 VAL A CA 1
ATOM 803 C C . VAL A 1 101 ? 11.926 -4.085 -3.361 1.00 96.56 101 VAL A C 1
ATOM 805 O O . VAL A 1 101 ? 12.355 -3.000 -2.967 1.00 96.56 101 VAL A O 1
ATOM 808 N N . GLU A 1 102 ? 11.479 -5.035 -2.551 1.00 95.19 102 GLU A N 1
ATOM 809 C CA . GLU A 1 102 ? 11.579 -4.990 -1.099 1.00 95.19 102 GLU A CA 1
ATOM 810 C C . GLU A 1 102 ? 12.804 -5.784 -0.630 1.00 95.19 102 GLU A C 1
ATOM 812 O O . GLU A 1 102 ? 12.953 -6.976 -0.902 1.00 95.19 102 GLU A O 1
ATOM 817 N N . HIS A 1 103 ? 13.708 -5.096 0.058 1.00 92.88 103 HIS A N 1
ATOM 818 C CA . HIS A 1 103 ? 14.969 -5.621 0.556 1.00 92.88 103 HIS A CA 1
ATOM 819 C C . HIS A 1 103 ? 14.833 -6.080 2.007 1.00 92.88 103 HIS A C 1
ATOM 821 O O . HIS A 1 103 ? 14.494 -5.306 2.898 1.00 92.88 103 HIS A O 1
ATOM 827 N N . PHE A 1 104 ? 15.188 -7.324 2.285 1.00 90.25 104 PHE A N 1
ATOM 828 C CA . PHE A 1 104 ? 15.189 -7.881 3.630 1.00 90.25 104 PHE A CA 1
ATOM 829 C C . PHE A 1 104 ? 16.628 -8.211 4.048 1.00 90.25 104 PHE A C 1
ATOM 831 O O . PHE A 1 104 ? 17.086 -9.345 3.886 1.00 90.25 104 PHE A O 1
ATOM 838 N N . PRO A 1 105 ? 17.373 -7.251 4.630 1.00 82.44 105 PRO A N 1
ATOM 839 C CA . PRO A 1 105 ? 18.788 -7.452 4.950 1.00 82.44 105 PRO A CA 1
ATOM 840 C C . PRO A 1 105 ? 19.012 -8.576 5.971 1.00 82.44 105 PRO A C 1
ATOM 842 O O . PRO A 1 105 ? 20.041 -9.243 5.939 1.00 82.44 105 PRO A O 1
ATOM 845 N N . ALA A 1 106 ? 18.039 -8.826 6.854 1.00 86.94 106 ALA A N 1
ATOM 846 C CA . ALA A 1 106 ? 18.147 -9.828 7.913 1.00 86.94 106 ALA A CA 1
ATOM 847 C C . ALA A 1 106 ? 18.227 -11.277 7.399 1.00 86.94 106 ALA A C 1
ATOM 849 O O . ALA A 1 106 ? 18.828 -12.123 8.057 1.00 86.94 106 ALA A O 1
ATOM 850 N N . ASN A 1 107 ? 17.623 -11.576 6.247 1.00 87.69 107 ASN A N 1
ATOM 851 C CA . ASN A 1 107 ? 17.626 -12.914 5.643 1.00 87.69 107 ASN A CA 1
ATOM 852 C C . ASN A 1 107 ? 18.189 -12.922 4.210 1.00 87.69 107 ASN A C 1
ATOM 854 O O . ASN A 1 107 ? 18.171 -13.963 3.558 1.00 87.69 107 ASN A O 1
ATOM 858 N N . GLY A 1 108 ? 18.696 -11.780 3.734 1.00 85.62 108 GLY A N 1
ATOM 859 C CA . GLY A 1 108 ? 19.292 -11.620 2.410 1.00 85.62 108 GLY A CA 1
ATOM 860 C C . GLY A 1 108 ? 18.301 -11.704 1.248 1.00 85.62 108 GLY A C 1
ATOM 861 O O . GLY A 1 108 ? 18.746 -11.860 0.112 1.00 85.62 108 GLY A O 1
ATOM 862 N N . ARG A 1 109 ? 16.989 -11.629 1.509 1.00 92.00 109 ARG A N 1
ATOM 863 C CA . ARG A 1 109 ? 15.953 -11.721 0.473 1.00 92.00 109 ARG A CA 1
ATOM 864 C C . ARG A 1 109 ? 15.685 -10.377 -0.186 1.00 92.00 109 ARG A C 1
ATOM 866 O O . ARG A 1 109 ? 15.814 -9.324 0.435 1.00 92.00 109 ARG A O 1
ATOM 873 N N . ASN A 1 110 ? 15.288 -10.438 -1.445 1.00 94.19 110 ASN A N 1
ATOM 874 C CA . ASN A 1 110 ? 14.992 -9.301 -2.299 1.00 94.19 110 ASN A CA 1
ATOM 875 C C . ASN A 1 110 ? 13.757 -9.627 -3.134 1.00 94.19 110 ASN A C 1
ATOM 877 O O . ASN A 1 110 ? 13.845 -10.210 -4.219 1.00 94.19 110 ASN A O 1
ATOM 881 N N . GLU A 1 111 ? 12.595 -9.273 -2.609 1.00 95.25 111 GLU A N 1
ATOM 882 C CA . GLU A 1 111 ? 11.316 -9.641 -3.197 1.00 95.25 111 GLU A CA 1
ATOM 883 C C . GLU A 1 111 ? 10.874 -8.615 -4.240 1.00 95.25 111 GLU A C 1
ATOM 885 O O . GLU A 1 111 ? 10.876 -7.412 -3.991 1.00 95.25 111 GLU A O 1
ATOM 890 N N . ILE A 1 112 ? 10.477 -9.085 -5.423 1.00 96.38 112 ILE A N 1
ATOM 891 C CA . ILE A 1 112 ? 9.915 -8.220 -6.463 1.00 96.38 112 ILE A CA 1
ATOM 892 C C . ILE A 1 112 ? 8.420 -8.056 -6.194 1.00 96.38 112 ILE A C 1
ATOM 894 O O . ILE A 1 112 ? 7.640 -8.966 -6.466 1.00 96.38 112 ILE A O 1
ATOM 898 N N . CYS A 1 113 ? 8.014 -6.879 -5.723 1.00 95.50 113 CYS A N 1
ATOM 899 C CA . CYS A 1 113 ? 6.611 -6.577 -5.433 1.00 95.50 113 CYS A CA 1
ATOM 900 C C . CYS A 1 113 ? 5.810 -6.291 -6.712 1.00 95.50 113 CYS A C 1
ATOM 902 O O . CYS A 1 113 ? 4.635 -6.619 -6.811 1.00 95.50 113 CYS A O 1
ATOM 904 N N . SER A 1 114 ? 6.432 -5.650 -7.705 1.00 96.56 114 SER A N 1
ATOM 905 C CA . SER A 1 114 ? 5.814 -5.371 -9.008 1.00 96.56 114 SER A CA 1
ATOM 906 C C . SER A 1 114 ? 6.880 -5.193 -10.086 1.00 96.56 114 SER A C 1
ATOM 908 O O . SER A 1 114 ? 8.017 -4.823 -9.786 1.00 96.56 114 SER A O 1
ATOM 910 N N . ARG A 1 115 ? 6.533 -5.460 -11.351 1.00 96.88 115 ARG A N 1
ATOM 911 C CA . ARG A 1 115 ? 7.473 -5.411 -12.483 1.00 96.88 115 ARG A CA 1
ATOM 912 C C . ARG A 1 115 ? 6.779 -5.052 -13.793 1.00 96.88 115 ARG A C 1
ATOM 914 O O . ARG A 1 115 ? 5.648 -5.465 -14.032 1.00 96.88 115 ARG A O 1
ATOM 921 N N . GLY A 1 116 ? 7.472 -4.332 -14.673 1.00 96.69 116 GLY A N 1
ATOM 922 C CA . GLY A 1 116 ? 6.971 -4.004 -16.006 1.00 96.69 116 GLY A CA 1
ATOM 923 C C . GLY A 1 116 ? 7.873 -3.052 -16.789 1.00 96.69 116 GLY A C 1
ATOM 924 O O . GLY A 1 116 ? 8.907 -2.604 -16.312 1.00 96.69 116 GLY A O 1
ATOM 925 N N . ARG A 1 117 ? 7.472 -2.712 -18.018 1.00 96.44 117 ARG A N 1
ATOM 926 C CA . ARG A 1 117 ? 8.231 -1.797 -18.902 1.00 96.44 117 ARG A CA 1
ATOM 927 C C . ARG A 1 117 ? 7.802 -0.331 -18.802 1.00 96.44 117 ARG A C 1
ATOM 929 O O . ARG A 1 117 ? 8.385 0.525 -19.454 1.00 96.44 117 ARG A O 1
ATOM 936 N N . ASN A 1 118 ? 6.778 -0.038 -18.003 1.00 96.56 118 ASN A N 1
ATOM 937 C CA . ASN A 1 118 ? 6.292 1.316 -17.767 1.00 96.56 118 ASN A CA 1
ATOM 938 C C . ASN A 1 118 ? 6.369 1.623 -16.268 1.00 96.56 118 ASN A C 1
ATOM 940 O O . ASN A 1 118 ? 5.602 1.063 -15.488 1.00 96.56 118 ASN A O 1
ATOM 944 N N . ALA A 1 119 ? 7.276 2.523 -15.884 1.00 96.44 119 ALA A N 1
ATOM 945 C CA . ALA A 1 119 ? 7.499 2.900 -14.489 1.00 96.44 119 ALA A CA 1
ATOM 946 C C . ALA A 1 119 ? 6.232 3.437 -13.796 1.00 96.44 119 ALA A C 1
ATOM 948 O O . ALA A 1 119 ? 6.017 3.152 -12.622 1.00 96.44 119 ALA A O 1
ATOM 949 N N . VAL A 1 120 ? 5.362 4.158 -14.516 1.00 97.56 120 VAL A N 1
ATOM 950 C CA . VAL A 1 120 ? 4.093 4.666 -13.965 1.00 97.56 120 VAL A CA 1
ATOM 951 C C . VAL A 1 120 ? 3.171 3.510 -13.591 1.00 97.56 120 VAL A C 1
ATOM 953 O O . VAL A 1 120 ? 2.601 3.511 -12.506 1.00 97.56 120 VAL A O 1
ATOM 956 N N . GLU A 1 121 ? 3.031 2.517 -14.467 1.00 97.81 121 GLU A N 1
ATOM 957 C CA . GLU A 1 121 ? 2.146 1.374 -14.219 1.00 97.81 121 GLU A CA 1
ATOM 958 C C . GLU A 1 121 ? 2.701 0.446 -13.133 1.00 97.81 121 GLU A C 1
ATOM 960 O O . GLU A 1 121 ? 1.940 -0.021 -12.292 1.00 97.81 121 GLU A O 1
ATOM 965 N N . VAL A 1 122 ? 4.025 0.262 -13.078 1.00 97.88 122 VAL A N 1
ATOM 966 C CA . VAL A 1 122 ? 4.703 -0.458 -11.984 1.00 97.88 122 VAL A CA 1
ATOM 967 C C . VAL A 1 122 ? 4.422 0.215 -10.638 1.00 97.88 122 VAL A C 1
ATOM 969 O O . VAL A 1 122 ? 3.975 -0.438 -9.698 1.00 97.88 122 VAL A O 1
ATOM 972 N N . LEU A 1 123 ? 4.598 1.538 -10.557 1.00 97.44 123 LEU A N 1
ATOM 973 C CA . LEU A 1 123 ? 4.321 2.297 -9.339 1.00 97.44 123 LEU A CA 1
ATOM 974 C C . LEU A 1 123 ? 2.839 2.273 -8.960 1.00 97.44 123 LEU A C 1
ATOM 976 O O . LEU A 1 123 ? 2.529 2.127 -7.781 1.00 97.44 123 LEU A O 1
ATOM 980 N N . LYS A 1 124 ? 1.916 2.384 -9.924 1.00 97.31 124 LYS A N 1
ATOM 981 C CA . LYS A 1 124 ? 0.473 2.277 -9.654 1.00 97.31 124 LYS A CA 1
ATOM 982 C C . LYS A 1 124 ? 0.093 0.907 -9.107 1.00 97.31 124 LYS A C 1
ATOM 984 O O . LYS A 1 124 ? -0.674 0.864 -8.151 1.00 97.31 124 LYS A O 1
ATOM 989 N N . ALA A 1 125 ? 0.614 -0.170 -9.699 1.00 97.31 125 ALA A N 1
ATOM 990 C CA . ALA A 1 125 ? 0.352 -1.536 -9.257 1.00 97.31 125 ALA A CA 1
ATOM 991 C C . ALA A 1 125 ? 0.826 -1.732 -7.814 1.00 97.31 125 ALA A C 1
ATOM 993 O O . ALA A 1 125 ? 0.013 -2.003 -6.938 1.00 97.31 125 ALA A O 1
ATOM 994 N N . PHE A 1 126 ? 2.097 -1.429 -7.538 1.00 96.25 126 PHE A N 1
ATOM 995 C CA . PHE A 1 126 ? 2.638 -1.491 -6.181 1.00 96.25 126 PHE A CA 1
ATOM 996 C C . PHE A 1 126 ? 1.822 -0.656 -5.186 1.00 96.25 126 PHE A C 1
ATOM 998 O O . PHE A 1 126 ? 1.453 -1.121 -4.114 1.00 96.25 126 PHE A O 1
ATOM 1005 N N . THR A 1 127 ? 1.499 0.584 -5.550 1.00 95.00 127 THR A N 1
ATOM 1006 C CA . THR A 1 127 ? 0.732 1.484 -4.683 1.00 95.00 127 THR A CA 1
ATOM 1007 C C . THR A 1 127 ? -0.680 0.955 -4.406 1.00 95.00 127 THR A C 1
ATOM 1009 O O . THR A 1 127 ? -1.194 1.102 -3.297 1.00 95.00 127 THR A O 1
ATOM 1012 N N . HIS A 1 128 ? -1.315 0.334 -5.401 1.00 95.06 128 HIS A N 1
ATOM 1013 C CA . HIS A 1 128 ? -2.609 -0.320 -5.244 1.00 95.06 128 HIS A CA 1
ATOM 1014 C C . HIS A 1 128 ? -2.528 -1.487 -4.255 1.00 95.06 128 HIS A C 1
ATOM 1016 O O . HIS A 1 128 ? -3.339 -1.538 -3.330 1.00 95.06 128 HIS A O 1
ATOM 1022 N N . ASP A 1 129 ? -1.517 -2.343 -4.392 1.00 94.56 129 ASP A N 1
ATOM 1023 C CA . ASP A 1 129 ? -1.305 -3.494 -3.510 1.00 94.56 129 ASP A CA 1
ATOM 1024 C C . ASP A 1 129 ? -1.043 -3.047 -2.065 1.00 94.56 129 ASP A C 1
ATOM 1026 O O . ASP A 1 129 ? -1.642 -3.572 -1.127 1.00 94.56 129 ASP A O 1
ATOM 1030 N N . GLN A 1 130 ? -0.234 -1.998 -1.869 1.00 92.94 130 GLN A N 1
ATOM 1031 C CA . GLN A 1 130 ? 0.001 -1.410 -0.544 1.00 92.94 130 GLN A CA 1
ATOM 1032 C C . GLN A 1 130 ? -1.284 -0.844 0.074 1.00 92.94 130 GLN A C 1
ATOM 1034 O O . GLN A 1 130 ? -1.547 -1.034 1.263 1.00 92.94 130 GLN A O 1
ATOM 1039 N N . ARG A 1 131 ? -2.131 -0.180 -0.724 1.00 92.19 131 ARG A N 1
ATOM 1040 C CA . ARG A 1 131 ? -3.440 0.293 -0.253 1.00 92.19 131 ARG A CA 1
ATOM 1041 C C . ARG A 1 131 ? -4.340 -0.876 0.151 1.00 92.19 131 ARG A C 1
ATOM 1043 O O . ARG A 1 131 ? -5.009 -0.793 1.179 1.00 92.19 131 ARG A O 1
ATOM 1050 N N . GLN A 1 132 ? -4.361 -1.951 -0.631 1.00 93.12 132 GLN A N 1
ATOM 1051 C CA . GLN A 1 132 ? -5.148 -3.141 -0.315 1.00 93.12 132 GLN A CA 1
ATOM 1052 C C . GLN A 1 132 ? -4.653 -3.821 0.968 1.00 93.12 132 GLN A C 1
ATOM 1054 O O . GLN A 1 132 ? -5.469 -4.176 1.816 1.00 93.12 132 GLN A O 1
ATOM 1059 N N . ALA A 1 133 ? -3.338 -3.938 1.156 1.00 91.50 133 ALA A N 1
ATOM 1060 C CA . ALA A 1 133 ? -2.749 -4.475 2.380 1.00 91.50 133 ALA A CA 1
ATOM 1061 C C . ALA A 1 133 ? -3.142 -3.648 3.617 1.00 91.50 133 ALA A C 1
ATOM 1063 O O . ALA A 1 133 ? -3.553 -4.210 4.633 1.00 91.50 133 ALA A O 1
ATOM 1064 N N . LEU A 1 134 ? -3.106 -2.313 3.517 1.00 89.44 134 LEU A N 1
ATOM 1065 C CA . LEU A 1 134 ? -3.569 -1.422 4.588 1.00 89.44 134 LEU A CA 1
ATOM 1066 C C . LEU A 1 134 ? -5.063 -1.588 4.889 1.00 89.44 134 LEU A C 1
ATOM 1068 O O . LEU A 1 134 ? -5.460 -1.488 6.051 1.00 89.44 134 LEU A O 1
ATOM 1072 N N . GLN A 1 135 ? -5.888 -1.839 3.870 1.00 89.62 135 GLN A N 1
ATOM 1073 C CA . GLN A 1 135 ? -7.315 -2.102 4.058 1.00 89.62 135 GLN A CA 1
ATOM 1074 C C . GLN A 1 135 ? -7.541 -3.419 4.808 1.00 89.62 135 GLN A C 1
ATOM 1076 O O . GLN A 1 135 ? -8.231 -3.416 5.821 1.00 89.62 135 GLN A O 1
ATOM 1081 N N . ILE A 1 136 ? -6.900 -4.508 4.372 1.00 90.75 136 ILE A N 1
ATOM 1082 C CA . ILE A 1 136 ? -6.996 -5.824 5.028 1.00 90.75 136 ILE A CA 1
ATOM 1083 C C . ILE A 1 136 ? -6.574 -5.723 6.494 1.00 90.75 136 ILE A C 1
ATOM 1085 O O . ILE A 1 136 ? -7.273 -6.207 7.380 1.00 90.75 136 ILE A O 1
ATOM 1089 N N . TRP A 1 137 ? -5.459 -5.043 6.761 1.00 89.50 137 TRP A N 1
ATOM 1090 C CA . TRP A 1 137 ? -4.995 -4.814 8.125 1.00 89.50 137 TRP A CA 1
ATOM 1091 C C . TRP A 1 137 ? -5.997 -3.991 8.948 1.00 89.50 137 TRP A C 1
ATOM 1093 O O . TRP A 1 137 ? -6.230 -4.285 10.116 1.00 89.50 137 TRP A O 1
ATOM 1103 N N . THR A 1 138 ? -6.625 -2.974 8.349 1.00 88.25 138 THR A N 1
ATOM 1104 C CA . THR A 1 138 ? -7.638 -2.148 9.031 1.00 88.25 138 THR A CA 1
ATOM 1105 C C . THR A 1 138 ? -8.863 -2.975 9.410 1.00 88.25 138 THR A C 1
ATOM 1107 O O . THR A 1 138 ? -9.400 -2.814 10.510 1.00 88.25 138 THR A O 1
ATOM 1110 N N . ASP A 1 139 ? -9.295 -3.865 8.520 1.00 90.38 139 ASP A N 1
ATOM 1111 C CA . ASP A 1 139 ? -10.441 -4.742 8.747 1.00 90.38 139 ASP A CA 1
ATOM 1112 C C . ASP A 1 139 ? -10.140 -5.761 9.857 1.00 90.38 139 ASP A C 1
ATOM 1114 O O . ASP A 1 139 ? -10.960 -5.941 10.761 1.00 90.38 139 ASP A O 1
ATOM 1118 N N . ASP A 1 140 ? -8.939 -6.346 9.857 1.00 91.31 140 ASP A N 1
ATOM 1119 C CA . ASP A 1 140 ? -8.477 -7.257 10.911 1.00 91.31 140 ASP A CA 1
ATOM 1120 C C . ASP A 1 140 ? -8.396 -6.557 12.276 1.00 91.31 140 ASP A C 1
ATOM 1122 O O . ASP A 1 140 ? -8.982 -7.012 13.259 1.00 91.31 140 ASP A O 1
ATOM 1126 N N . MET A 1 141 ? -7.786 -5.371 12.333 1.00 88.94 141 MET A N 1
ATOM 1127 C CA . MET A 1 141 ? -7.741 -4.569 13.559 1.00 88.94 141 MET A CA 1
ATOM 1128 C C . MET A 1 141 ? -9.136 -4.186 14.060 1.00 88.94 141 MET A C 1
ATOM 1130 O O . MET A 1 141 ? -9.380 -4.149 15.266 1.00 88.94 141 MET A O 1
ATOM 1134 N N . THR A 1 142 ? -10.069 -3.912 13.149 1.00 90.19 142 THR A N 1
ATOM 1135 C CA . THR A 1 142 ? -11.467 -3.633 13.501 1.00 90.19 142 THR A CA 1
ATOM 1136 C C . THR A 1 142 ? -12.123 -4.844 14.153 1.00 90.19 142 THR A C 1
ATOM 1138 O O . THR A 1 142 ? -12.836 -4.685 15.148 1.00 90.19 142 THR A O 1
ATOM 1141 N N . ALA A 1 143 ? -11.880 -6.046 13.628 1.00 92.62 143 ALA A N 1
ATOM 1142 C CA . ALA A 1 143 ? -12.373 -7.284 14.220 1.00 92.62 143 ALA A CA 1
ATOM 1143 C C . ALA A 1 143 ? -11.777 -7.513 15.617 1.00 92.62 143 ALA A C 1
ATOM 1145 O O . ALA A 1 143 ? -12.537 -7.699 16.567 1.00 92.62 143 ALA A O 1
ATOM 1146 N N . GLN A 1 144 ? -10.455 -7.376 15.769 1.00 93.25 144 GLN A N 1
ATOM 1147 C CA . GLN A 1 144 ? -9.771 -7.546 17.057 1.00 93.25 144 GLN A CA 1
ATOM 1148 C C . GLN A 1 144 ? -10.272 -6.566 18.129 1.00 93.25 144 GLN A C 1
ATOM 1150 O O . GLN A 1 144 ? -10.476 -6.944 19.280 1.00 93.25 144 GLN A O 1
ATOM 1155 N N . VAL A 1 145 ? -10.516 -5.299 17.770 1.00 92.69 145 VAL A N 1
ATOM 1156 C CA . VAL A 1 145 ? -11.066 -4.303 18.708 1.00 92.69 145 VAL A CA 1
ATOM 1157 C C . VAL A 1 145 ? -12.472 -4.689 19.164 1.00 92.69 145 VAL A C 1
ATOM 1159 O O . VAL A 1 145 ? -12.789 -4.568 20.349 1.00 92.69 145 VAL A O 1
ATOM 1162 N N . LYS A 1 146 ? -13.322 -5.158 18.244 1.00 93.62 146 LYS A N 1
ATOM 1163 C CA . LYS A 1 146 ? -14.684 -5.604 18.574 1.00 93.62 146 LYS A CA 1
ATOM 1164 C C . LYS A 1 146 ? -14.670 -6.832 19.480 1.00 93.62 146 LYS A C 1
ATOM 1166 O O . LYS A 1 146 ? -15.434 -6.867 20.441 1.00 93.62 146 LYS A O 1
ATOM 1171 N N . GLU A 1 147 ? -13.792 -7.792 19.207 1.00 95.25 147 GLU A N 1
ATOM 1172 C CA . GLU A 1 147 ? -13.599 -8.986 20.035 1.00 95.25 147 GLU A CA 1
ATOM 1173 C C . GLU A 1 147 ? -13.133 -8.615 21.447 1.00 95.25 147 GLU A C 1
ATOM 1175 O O . GLU A 1 147 ? -13.804 -8.952 22.421 1.00 95.25 147 GLU A O 1
ATOM 1180 N N . PHE A 1 148 ? -12.075 -7.807 21.563 1.00 95.50 148 PHE A N 1
ATOM 1181 C CA . PHE A 1 148 ? -11.566 -7.320 22.849 1.00 95.50 148 PHE A CA 1
ATOM 1182 C C . PHE A 1 148 ? -12.656 -6.644 23.694 1.00 95.50 148 PHE A C 1
ATOM 1184 O O . PHE A 1 148 ? -12.779 -6.895 24.895 1.00 95.50 148 PHE A O 1
ATOM 1191 N N . LEU A 1 149 ? -13.468 -5.785 23.073 1.00 95.44 149 LEU A N 1
ATOM 1192 C CA . LEU A 1 149 ? -14.551 -5.086 23.762 1.00 95.44 149 LEU A CA 1
ATOM 1193 C C . LEU A 1 149 ? -15.672 -6.037 24.196 1.00 95.44 149 LEU A C 1
ATOM 1195 O O . LEU A 1 149 ? -16.181 -5.894 25.308 1.00 95.44 149 LEU A O 1
ATOM 1199 N N . ALA A 1 150 ? -16.036 -7.011 23.360 1.00 95.06 150 ALA A N 1
ATOM 1200 C CA . ALA A 1 150 ? -17.055 -8.006 23.688 1.00 95.06 150 ALA A CA 1
ATOM 1201 C C . ALA A 1 150 ? -16.629 -8.911 24.858 1.00 95.06 150 ALA A C 1
ATOM 1203 O O . ALA A 1 150 ? -17.454 -9.236 25.713 1.00 95.06 150 ALA A O 1
ATOM 1204 N N . GLU A 1 151 ? -15.347 -9.276 24.932 1.00 95.31 151 GLU A N 1
ATOM 1205 C CA . GLU A 1 151 ? -14.794 -10.061 26.039 1.00 95.31 151 GLU A CA 1
ATOM 1206 C C . GLU A 1 151 ? -14.730 -9.269 27.349 1.00 95.31 151 GLU A C 1
ATOM 1208 O O . GLU A 1 151 ? -15.027 -9.800 28.422 1.00 95.31 151 GLU A O 1
ATOM 1213 N N . LYS A 1 152 ? -14.332 -7.994 27.283 1.00 95.00 152 LYS A N 1
ATOM 1214 C CA . LYS A 1 152 ? -14.166 -7.139 28.469 1.00 95.00 152 LYS A CA 1
ATOM 1215 C C . LYS A 1 152 ? -15.479 -6.623 29.038 1.0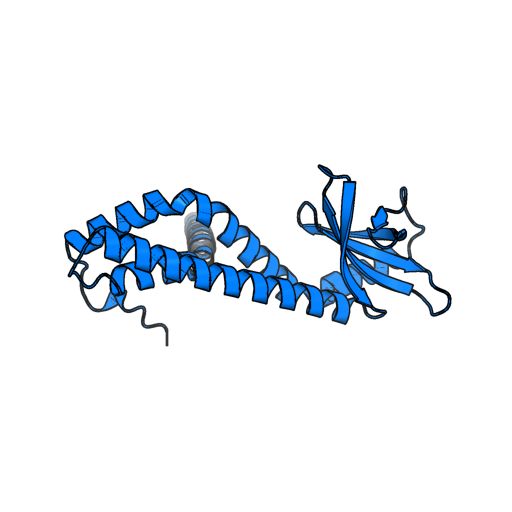0 95.0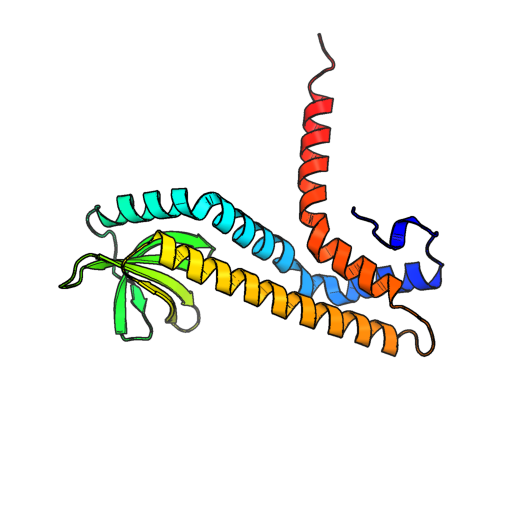0 152 LYS A C 1
ATOM 1217 O O . LYS A 1 152 ? -15.584 -6.460 30.254 1.00 95.00 152 LYS A O 1
ATOM 1222 N N . TYR A 1 153 ? -16.465 -6.382 28.182 1.00 94.19 153 TYR A N 1
ATOM 1223 C CA . TYR A 1 153 ? -17.752 -5.799 28.553 1.00 94.19 153 TYR A CA 1
ATOM 1224 C C . TYR A 1 153 ? -18.907 -6.695 28.079 1.00 94.19 153 TYR A C 1
ATOM 1226 O O . TYR A 1 153 ? -19.713 -6.283 27.239 1.00 94.19 153 TYR A O 1
ATOM 1234 N N . PRO A 1 154 ? -19.016 -7.931 28.605 1.00 92.44 154 PRO A N 1
ATOM 1235 C CA . PRO A 1 154 ? -20.011 -8.886 28.142 1.00 92.44 154 PRO A CA 1
ATOM 1236 C C . PRO A 1 154 ? -21.429 -8.352 28.361 1.00 92.44 154 PRO A C 1
ATOM 1238 O O . PRO A 1 154 ? -21.773 -7.847 29.431 1.00 92.44 154 PRO A O 1
ATOM 1241 N N . GLY A 1 155 ? -22.264 -8.473 27.328 1.00 89.31 155 GLY A N 1
ATOM 1242 C CA . GLY A 1 155 ? -23.651 -8.003 27.352 1.00 89.31 155 GLY A CA 1
ATOM 1243 C C . GLY A 1 155 ? -23.822 -6.485 27.226 1.00 89.31 155 GLY A C 1
ATOM 1244 O O . GLY A 1 155 ? -24.956 -6.013 27.302 1.00 89.31 155 GLY A O 1
ATOM 1245 N N . GLN A 1 156 ? -22.744 -5.721 27.017 1.00 90.62 156 GLN A N 1
ATOM 1246 C CA . GLN A 1 156 ? -22.821 -4.291 26.723 1.00 90.62 156 GLN A CA 1
ATOM 1247 C C . GLN A 1 156 ? -22.570 -4.016 25.241 1.00 90.62 156 GLN A C 1
ATOM 1249 O O . GLN A 1 156 ? -21.698 -4.620 24.619 1.00 90.62 156 GLN A O 1
ATOM 1254 N N . ASP A 1 157 ? -23.320 -3.072 24.673 1.00 89.44 157 ASP A N 1
ATOM 1255 C CA . ASP A 1 157 ? -23.079 -2.607 23.310 1.00 89.44 157 ASP A CA 1
ATOM 1256 C C . ASP A 1 157 ? -21.901 -1.624 23.286 1.00 89.44 157 ASP A C 1
ATOM 1258 O O . ASP A 1 157 ? -22.023 -0.465 23.682 1.00 89.44 157 ASP A O 1
ATOM 1262 N N . MET A 1 158 ? -20.755 -2.109 22.807 1.00 92.88 158 MET A N 1
ATOM 1263 C CA . MET A 1 158 ? -1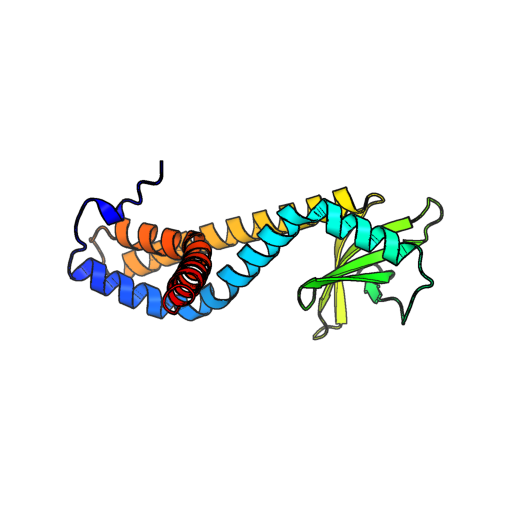9.520 -1.335 22.650 1.00 92.88 158 MET A CA 1
ATOM 1264 C C . MET A 1 158 ? -19.228 -0.967 21.191 1.00 92.88 158 MET A C 1
ATOM 1266 O O . MET A 1 158 ? -18.140 -0.473 20.884 1.00 92.88 158 MET A O 1
ATOM 1270 N N . SER A 1 159 ? -20.195 -1.161 20.286 1.00 88.38 159 SER A N 1
ATOM 1271 C CA . SER A 1 159 ? -20.038 -0.893 18.847 1.00 88.38 159 SER A CA 1
ATOM 1272 C C . SER A 1 159 ? -19.577 0.539 18.601 1.00 88.38 159 SER A C 1
ATOM 1274 O O . SER A 1 159 ? -18.661 0.789 17.822 1.00 88.38 159 SER A O 1
ATOM 1276 N N . ARG A 1 160 ? -20.137 1.479 19.370 1.00 88.38 160 ARG A N 1
ATOM 1277 C CA . ARG A 1 160 ? -19.752 2.886 19.334 1.00 88.38 160 ARG A CA 1
ATOM 1278 C C . ARG A 1 160 ? -18.260 3.046 19.648 1.00 88.38 160 ARG A C 1
ATOM 1280 O O . ARG A 1 160 ? -17.524 3.589 18.831 1.00 88.38 160 ARG A O 1
ATOM 1287 N N . VAL A 1 161 ? -17.778 2.537 20.782 1.00 89.94 161 VAL A N 1
ATOM 1288 C CA . VAL A 1 161 ? -16.356 2.639 21.171 1.00 89.94 161 VAL A CA 1
ATOM 1289 C C . VAL A 1 161 ? -15.434 2.083 20.082 1.00 89.94 161 VAL A C 1
ATOM 1291 O O . VAL A 1 161 ? -14.468 2.762 19.720 1.00 89.94 161 VAL A O 1
ATOM 1294 N N . ALA A 1 162 ? -15.769 0.919 19.517 1.00 90.31 162 ALA A N 1
ATOM 1295 C CA . ALA A 1 162 ? -15.026 0.309 18.416 1.00 90.31 162 ALA A CA 1
ATOM 1296 C C . ALA A 1 162 ? -14.969 1.228 17.184 1.00 90.31 162 ALA A C 1
ATOM 1298 O O . ALA A 1 162 ? -13.884 1.547 16.696 1.00 90.31 162 ALA A O 1
ATOM 1299 N N . ASP A 1 163 ? -16.118 1.729 16.729 1.00 88.25 163 ASP A N 1
ATOM 1300 C CA . ASP A 1 163 ? -16.210 2.581 15.542 1.00 88.25 163 ASP A CA 1
ATOM 1301 C C . ASP A 1 163 ? -15.459 3.909 15.733 1.00 88.25 163 ASP A C 1
ATOM 1303 O O . ASP A 1 163 ? -14.740 4.354 14.837 1.00 88.25 163 ASP A O 1
ATOM 1307 N N . SER A 1 164 ? -15.542 4.524 16.924 1.00 86.62 164 SER A N 1
ATOM 1308 C CA . SER A 1 164 ? -14.746 5.718 17.275 1.00 86.62 164 SER A CA 1
ATOM 1309 C C . SER A 1 164 ? -13.269 5.465 17.124 1.00 86.62 164 SER A C 1
ATOM 1311 O O . SER A 1 164 ? -12.527 6.300 16.610 1.00 86.62 164 SER A O 1
ATOM 1313 N N . PHE A 1 165 ? -12.840 4.341 17.686 1.00 87.88 165 PHE A N 1
ATOM 1314 C CA . PHE A 1 165 ? -11.450 4.013 17.833 1.00 87.88 165 PHE A CA 1
ATOM 1315 C C . PHE A 1 165 ? -10.855 3.819 16.444 1.00 87.88 165 PHE A C 1
ATOM 1317 O O . PHE A 1 165 ? -9.950 4.559 16.056 1.00 87.88 165 PHE A O 1
ATOM 1324 N N . ILE A 1 166 ? -11.467 2.952 15.640 1.00 86.69 166 ILE A N 1
ATOM 1325 C CA . ILE A 1 166 ? -11.057 2.718 14.257 1.00 86.69 166 ILE A CA 1
ATOM 1326 C C . ILE A 1 166 ? -11.123 4.004 13.437 1.00 86.69 166 ILE A C 1
ATOM 1328 O O . ILE A 1 166 ? -10.162 4.323 12.738 1.00 86.69 166 ILE A O 1
ATOM 1332 N N . HIS A 1 167 ? -12.181 4.809 13.562 1.00 84.00 167 HIS A N 1
ATOM 1333 C CA . HIS A 1 167 ? -12.279 6.073 12.834 1.00 84.00 167 HIS A CA 1
ATOM 1334 C C . HIS A 1 167 ? -11.157 7.051 13.210 1.00 84.00 167 HIS A C 1
ATOM 1336 O O . HIS A 1 167 ? -10.523 7.640 12.332 1.00 84.00 167 HIS A O 1
ATOM 1342 N N . LYS A 1 168 ? -10.854 7.220 14.501 1.00 79.94 168 LYS A N 1
ATOM 1343 C CA . LYS A 1 168 ? -9.758 8.092 14.945 1.00 79.94 168 LYS A CA 1
ATOM 1344 C C . LYS A 1 168 ? -8.415 7.593 14.414 1.00 79.94 168 LYS A C 1
ATOM 1346 O O . LYS A 1 168 ? -7.659 8.389 13.865 1.00 79.94 168 LYS A O 1
ATOM 1351 N N . PHE A 1 169 ? -8.135 6.297 14.479 1.00 75.56 169 PHE A N 1
ATOM 1352 C CA . PHE A 1 169 ? -6.858 5.754 14.003 1.00 75.56 169 PHE A CA 1
ATOM 1353 C C . PHE A 1 169 ? -6.708 5.807 12.476 1.00 75.56 169 PHE A C 1
ATOM 1355 O O . PHE A 1 169 ? -5.655 6.195 11.962 1.00 75.56 169 PHE A O 1
ATOM 1362 N N . THR A 1 170 ? -7.778 5.529 11.738 1.00 75.19 170 THR A N 1
ATOM 1363 C CA . THR A 1 170 ? -7.769 5.559 10.268 1.00 75.19 170 THR A CA 1
ATOM 1364 C C . THR A 1 170 ? -7.812 6.975 9.695 1.00 75.19 170 THR A C 1
ATOM 1366 O O . THR A 1 170 ? -7.247 7.202 8.623 1.00 75.19 170 THR A O 1
ATOM 1369 N N . THR A 1 171 ? -8.363 7.954 10.426 1.00 70.69 171 THR A N 1
ATOM 1370 C CA . THR A 1 171 ? -8.622 9.314 9.908 1.00 70.69 171 THR A CA 1
ATOM 1371 C C . THR A 1 171 ? -7.780 10.421 10.572 1.00 70.69 171 THR A C 1
ATOM 1373 O O . THR A 1 171 ? -7.350 11.355 9.893 1.00 70.69 171 THR A O 1
ATOM 1376 N N . GLN A 1 172 ? -7.483 10.366 11.881 1.00 54.50 172 GLN A N 1
ATOM 1377 C CA . GLN A 1 172 ? -6.942 11.524 12.630 1.00 54.50 172 GLN A CA 1
ATOM 1378 C C . GLN A 1 172 ? -5.444 11.809 12.485 1.00 54.50 172 GLN A C 1
ATOM 1380 O O . GLN A 1 172 ? -5.014 12.885 12.904 1.00 54.50 172 GLN A O 1
ATOM 1385 N N . ALA A 1 173 ? -4.643 10.977 11.819 1.00 48.06 173 ALA A N 1
ATOM 1386 C CA . ALA A 1 173 ? -3.283 11.421 11.482 1.00 48.06 173 ALA A CA 1
ATOM 1387 C C . ALA A 1 173 ? -3.255 12.514 10.380 1.00 48.06 173 ALA A C 1
ATOM 1389 O O . ALA A 1 173 ? -2.241 13.185 10.205 1.00 48.06 173 ALA A O 1
ATOM 1390 N N . VAL A 1 174 ? -4.398 12.813 9.745 1.00 41.91 174 VAL A N 1
ATOM 1391 C CA . VAL A 1 174 ? -4.575 14.025 8.921 1.00 41.91 174 VAL A CA 1
ATOM 1392 C C . VAL A 1 174 ? -4.790 15.280 9.791 1.00 41.91 174 VAL A C 1
ATOM 1394 O O . VAL A 1 174 ? -4.255 16.345 9.489 1.00 41.91 174 VAL A O 1
ATOM 1397 N N . ALA A 1 175 ? -5.483 15.165 10.929 1.00 35.72 175 ALA A N 1
ATOM 1398 C CA . ALA A 1 175 ? -5.888 16.320 11.737 1.00 35.72 175 ALA A CA 1
ATOM 1399 C C . ALA A 1 175 ? -4.770 16.889 12.632 1.00 35.72 175 ALA A C 1
ATOM 1401 O O . ALA A 1 175 ? -4.747 18.097 12.884 1.00 35.72 175 ALA A O 1
ATOM 1402 N N . GLN A 1 176 ? -3.807 16.074 13.087 1.00 40.06 176 GLN A N 1
ATOM 1403 C CA . GLN A 1 176 ? -2.683 16.583 13.895 1.00 40.06 176 GLN A CA 1
ATOM 1404 C C . GLN A 1 176 ? -1.649 17.379 13.076 1.00 40.06 176 GLN A C 1
ATOM 1406 O O . GLN A 1 176 ? -1.005 18.278 13.619 1.00 40.06 176 GLN A O 1
ATOM 1411 N N . LYS A 1 177 ? -1.517 17.128 11.763 1.00 40.56 177 LYS A N 1
ATOM 1412 C CA . LYS A 1 177 ? -0.673 17.953 10.873 1.00 40.56 177 LYS A CA 1
ATOM 1413 C C . LYS A 1 177 ? -1.332 19.295 10.537 1.00 40.56 177 LYS A C 1
ATOM 1415 O O . LYS A 1 177 ? -0.641 20.310 10.452 1.00 40.56 177 LYS A O 1
ATOM 1420 N N . GLU A 1 178 ? -2.656 19.333 10.398 1.00 38.16 178 GLU A N 1
ATOM 1421 C CA . GLU A 1 178 ? -3.386 20.570 10.089 1.00 38.16 178 GLU A CA 1
ATOM 1422 C C . GLU A 1 178 ? -3.510 21.506 11.298 1.00 38.16 178 GLU A C 1
ATOM 1424 O O . GLU A 1 178 ? -3.321 22.715 11.152 1.00 38.16 178 GLU A O 1
ATOM 1429 N N . SER A 1 179 ? -3.704 20.969 12.504 1.00 34.75 179 SER A N 1
ATOM 1430 C CA . SER A 1 179 ? -3.759 21.777 13.733 1.00 34.75 179 SER A CA 1
ATOM 1431 C C . SER A 1 179 ? -2.392 22.356 14.136 1.00 34.75 179 SER A C 1
ATOM 1433 O O . SER A 1 179 ? -2.330 23.506 14.578 1.00 34.75 179 SER A O 1
ATOM 1435 N N . ARG A 1 180 ? -1.275 21.656 13.869 1.00 38.00 180 ARG A N 1
ATOM 1436 C CA . ARG A 1 180 ? 0.084 22.224 14.030 1.00 38.00 180 ARG A CA 1
ATOM 1437 C C . ARG A 1 180 ? 0.398 23.331 13.015 1.00 38.00 180 ARG A C 1
ATOM 1439 O O . ARG A 1 180 ? 0.983 24.349 13.384 1.00 38.00 180 ARG A O 1
ATOM 1446 N N . ASN A 1 181 ? -0.030 23.177 11.760 1.00 37.03 181 ASN A N 1
ATOM 1447 C CA . ASN A 1 181 ? 0.182 24.190 10.718 1.00 37.03 181 ASN A CA 1
ATOM 1448 C C . ASN A 1 181 ? -0.731 25.421 10.872 1.00 37.03 181 ASN A C 1
ATOM 1450 O O . ASN A 1 181 ? -0.331 26.526 10.497 1.00 37.03 181 ASN A O 1
ATOM 1454 N N . GLN A 1 182 ? -1.930 25.272 11.444 1.00 39.22 182 GLN A N 1
ATOM 1455 C CA . GLN A 1 182 ? -2.803 26.407 11.762 1.00 39.22 182 GLN A CA 1
ATOM 1456 C C . GLN A 1 182 ? -2.333 27.182 13.002 1.00 39.22 182 GLN A C 1
ATOM 1458 O O . GLN A 1 182 ? -2.365 28.413 12.979 1.00 39.22 182 GLN A O 1
ATOM 1463 N N . GLN A 1 183 ? -1.800 26.509 14.031 1.00 36.97 183 GLN A N 1
ATOM 1464 C CA . GLN A 1 183 ? -1.188 27.203 15.173 1.00 36.97 183 GLN A CA 1
ATOM 1465 C C . GLN A 1 183 ? 0.057 28.005 14.762 1.00 36.97 183 GLN A C 1
ATOM 1467 O O . GLN A 1 183 ? 0.183 29.160 15.159 1.00 36.97 183 GLN A O 1
ATOM 1472 N N . GLN A 1 184 ? 0.918 27.485 13.878 1.00 40.72 184 GLN A N 1
ATOM 1473 C CA . GLN A 1 184 ? 2.073 28.254 13.385 1.00 40.72 184 GLN A CA 1
ATOM 1474 C C . GLN A 1 184 ? 1.699 29.459 12.506 1.00 40.72 184 GLN A C 1
ATOM 1476 O O . GLN A 1 184 ? 2.418 30.461 12.515 1.00 40.72 184 GLN A O 1
ATOM 1481 N N . LYS A 1 185 ? 0.583 29.404 11.764 1.00 39.97 185 LYS A N 1
ATOM 1482 C CA . LYS A 1 185 ? 0.107 30.553 10.973 1.00 39.97 185 LYS A CA 1
ATOM 1483 C C . LYS A 1 185 ? -0.517 31.653 11.833 1.00 39.97 185 LYS A C 1
ATOM 1485 O O . LYS A 1 185 ? -0.390 32.820 11.470 1.00 39.97 185 LYS A O 1
ATOM 1490 N N . HIS A 1 186 ? -1.120 31.319 12.975 1.00 40.41 186 HIS A N 1
ATOM 1491 C CA . HIS A 1 186 ? -1.667 32.325 13.891 1.00 40.41 186 HIS A CA 1
ATOM 1492 C C . HIS A 1 186 ? -0.620 32.968 14.812 1.00 40.41 186 HIS A C 1
ATOM 1494 O O . HIS A 1 186 ? -0.790 34.125 15.188 1.00 40.41 186 HIS A O 1
ATOM 1500 N N . SER A 1 187 ? 0.499 32.299 15.104 1.00 38.97 187 SER A N 1
ATOM 1501 C CA . SER A 1 187 ? 1.568 32.866 15.946 1.00 38.97 187 SER A CA 1
ATOM 1502 C C . SER A 1 187 ? 2.512 33.844 15.229 1.00 38.97 187 SER A C 1
ATOM 1504 O O . SER A 1 187 ? 3.365 34.437 15.879 1.00 38.97 187 SER A O 1
ATOM 1506 N N . ARG A 1 188 ? 2.395 34.030 13.904 1.00 43.62 188 ARG A N 1
ATOM 1507 C CA . ARG A 1 188 ? 3.259 34.938 13.113 1.00 43.62 188 ARG A CA 1
ATOM 1508 C C . ARG A 1 188 ? 2.599 36.258 12.704 1.00 43.62 188 ARG A C 1
ATOM 1510 O O . ARG A 1 188 ? 3.120 36.954 11.837 1.00 43.62 188 ARG A O 1
ATOM 1517 N N . ARG A 1 189 ? 1.460 36.619 13.300 1.00 37.12 189 ARG A N 1
ATOM 1518 C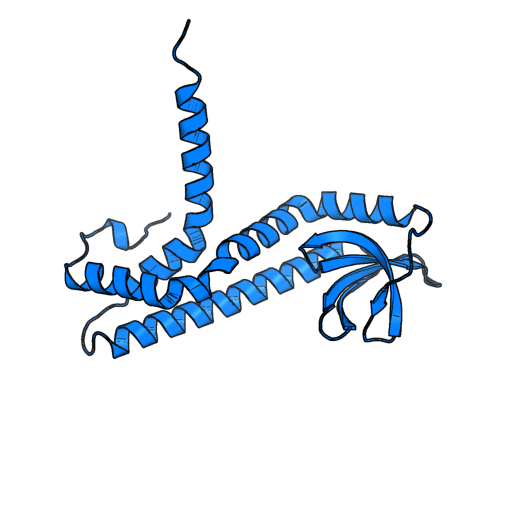 CA . ARG A 1 189 ? 0.758 37.868 12.968 1.00 37.12 189 ARG A CA 1
ATOM 1519 C C . ARG A 1 189 ? 0.312 38.646 14.206 1.00 37.12 189 ARG A C 1
ATOM 1521 O O . ARG A 1 189 ? -0.845 39.024 14.301 1.00 37.12 189 ARG A O 1
ATOM 1528 N N . ILE A 1 190 ? 1.232 38.880 15.142 1.00 44.16 190 ILE A N 1
ATOM 1529 C CA . ILE A 1 190 ? 1.155 40.000 16.094 1.00 44.16 190 ILE A CA 1
ATOM 1530 C C . ILE A 1 190 ? 2.571 40.585 16.229 1.00 44.16 190 ILE A C 1
ATOM 1532 O O . ILE A 1 190 ? 3.500 39.858 16.571 1.00 44.16 190 ILE A O 1
ATOM 1536 N N . GLY A 1 191 ? 2.707 41.880 15.925 1.00 36.28 191 GLY A N 1
ATOM 1537 C CA . GLY A 1 191 ? 3.957 42.647 15.819 1.00 36.28 191 GLY A CA 1
ATOM 1538 C C . GLY A 1 191 ? 4.333 42.823 14.345 1.00 36.28 191 GLY A C 1
ATOM 1539 O O . GLY A 1 191 ? 4.735 41.858 13.705 1.00 36.28 191 GLY A O 1
ATOM 1540 N N . VAL A 1 192 ? 4.141 43.976 13.706 1.00 35.91 192 VAL A N 1
ATOM 1541 C CA . VAL A 1 192 ? 4.286 45.380 14.138 1.00 35.91 192 VAL A CA 1
ATOM 1542 C C . VAL A 1 192 ? 3.119 46.212 13.616 1.00 35.91 192 VAL A C 1
ATOM 1544 O O . VAL A 1 192 ? 2.685 45.937 12.475 1.00 35.91 192 VAL A O 1
#

Radius of gyration: 22.31 Å; chains: 1; bounding box: 52×60×57 Å

pLDDT: mean 83.6, std 18.47, range [32.06, 97.88]

Sequence (192 aa):
MNDNPFNNRRPTEIEDQAHVETVRHFAEPLKQFPTSRDAVKHLERDVAKTALDVLAASQRPPQGNPLLADDGSQWHESIHLFDNIFVCHRPTANGTEYAVVEHFPANGRNEICSRGRNAVEVLKAFTHDQRQALQIWTDDMTAQVKEFLAEKYPGQDMSRVADSFIHKFTTQAVAQKESRNQQQKHSRRIGV

Foldseek 3Di:
DDDQVPVPDPDDPVLVVLLVVLCVVCVVVLVCLLVLVVLLVVLVVCLVVVQVQQVVQVPDDADDFFQQAPVRDTWGFRDDSDPQWTWTWDQDPVGIKIFIWGADPPVSHIYTQFIDDRSSVRSVSSSVVSVVVSVVSLVVSLVVSVVVCCVVPPPDPNVSSSSVNSCCSVPVSVVVVVVVVVVVVVVPPDDD

Secondary structure (DSSP, 8-state):
----GGGSSPPPHHHHHHHHHHHHHHTTTTSSHHHHHHHHHHHHHHHHHHHHHHHHHHTSPP-SPPEE-TTS-EEEEEEEEETTEEEEEEEETTEEEEEEEEEETTTTEEEEEEEES-HHHHHHHHHHHHHHHHHHHHHHHHHHHHHHHHHHSTTS--HHHHHHHHHHHHHTTTHHHHHHHHHHHHTTS---